Protein AF-0000000073279299 (afdb_homodimer)

Structure (mmCIF, N/CA/C/O backbone):
data_AF-0000000073279299-model_v1
#
loop_
_entity.id
_entity.type
_entity.pdbx_description
1 polymer 'DUF3888 domain-containing protein'
#
loop_
_atom_site.group_PDB
_atom_site.id
_atom_site.type_symbol
_atom_site.label_atom_id
_atom_site.label_alt_id
_atom_site.label_comp_id
_atom_site.label_asym_id
_atom_site.label_entity_id
_atom_site.label_seq_id
_atom_site.pdbx_PDB_ins_code
_atom_site.Cartn_x
_atom_site.Cartn_y
_atom_site.Cartn_z
_atom_site.occupancy
_atom_site.B_iso_or_equiv
_atom_site.auth_seq_id
_atom_site.auth_comp_id
_atom_site.auth_asym_id
_atom_site.auth_atom_id
_atom_site.pdbx_PDB_model_num
ATOM 1 N N . MET A 1 1 ? -64.438 -2.797 10.406 1 44.03 1 MET A N 1
ATOM 2 C CA . MET A 1 1 ? -63.281 -3.549 9.992 1 44.03 1 MET A CA 1
ATOM 3 C C . MET A 1 1 ? -62.469 -2.762 8.969 1 44.03 1 MET A C 1
ATOM 5 O O . MET A 1 1 ? -61.281 -3.031 8.773 1 44.03 1 MET A O 1
ATOM 9 N N . LYS A 1 2 ? -63.25 -1.799 8.273 1 54.69 2 LYS A N 1
ATOM 10 C CA . LYS A 1 2 ? -62.594 -1.052 7.207 1 54.69 2 LYS A CA 1
ATOM 11 C C . LYS A 1 2 ? -61.688 0.021 7.777 1 54.69 2 LYS A C 1
ATOM 13 O O . LYS A 1 2 ? -60.625 0.301 7.211 1 54.69 2 LYS A O 1
ATOM 18 N N . LYS A 1 3 ? -62 0.641 8.867 1 59.31 3 LYS A N 1
ATOM 19 C CA . LYS A 1 3 ? -61.219 1.732 9.414 1 59.31 3 LYS A CA 1
ATOM 20 C C . LYS A 1 3 ? -59.906 1.212 10.016 1 59.31 3 LYS A C 1
ATOM 22 O O . LYS A 1 3 ? -58.875 1.871 9.93 1 59.31 3 LYS A O 1
ATOM 27 N N . ILE A 1 4 ? -60 0.025 10.523 1 57.28 4 ILE A N 1
ATOM 28 C CA . ILE A 1 4 ? -58.812 -0.553 11.141 1 57.28 4 ILE A CA 1
ATOM 29 C C . ILE A 1 4 ? -57.844 -1.03 10.062 1 57.28 4 ILE A C 1
ATOM 31 O O . ILE A 1 4 ? -56.625 -0.935 10.219 1 57.28 4 ILE A O 1
ATOM 35 N N . ILE A 1 5 ? -58.406 -1.313 8.93 1 58.47 5 ILE A N 1
ATOM 36 C CA . ILE A 1 5 ? -57.594 -1.776 7.82 1 58.47 5 ILE A CA 1
ATOM 37 C C . ILE A 1 5 ? -56.812 -0.603 7.23 1 58.47 5 ILE A C 1
ATOM 39 O O . ILE A 1 5 ? -55.625 -0.731 6.91 1 58.47 5 ILE A O 1
ATOM 43 N N . VAL A 1 6 ? -57.406 0.593 7.285 1 61.09 6 VAL A N 1
ATOM 44 C CA . VAL A 1 6 ? -56.781 1.765 6.707 1 61.09 6 VAL A CA 1
ATOM 45 C C . VAL A 1 6 ? -55.625 2.23 7.617 1 61.09 6 VAL A C 1
ATOM 47 O O . VAL A 1 6 ? -54.562 2.6 7.141 1 61.09 6 VAL A O 1
ATOM 50 N N . GLU A 1 7 ? -55.812 2.137 8.844 1 62.34 7 GLU A N 1
ATOM 51 C CA . GLU A 1 7 ? -54.781 2.52 9.797 1 62.34 7 GLU A CA 1
ATOM 52 C C . GLU A 1 7 ? -53.594 1.538 9.766 1 62.34 7 GLU A C 1
ATOM 54 O O . GLU A 1 7 ? -52.438 1.942 9.859 1 62.34 7 GLU A O 1
ATOM 59 N N . PHE A 1 8 ? -53.969 0.287 9.562 1 57.97 8 PHE A N 1
ATOM 60 C CA . PHE A 1 8 ? -52.938 -0.725 9.469 1 57.97 8 PHE A CA 1
ATOM 61 C C . PHE A 1 8 ? -52.125 -0.557 8.18 1 57.97 8 PHE A C 1
ATOM 63 O O . PHE A 1 8 ? -50.906 -0.678 8.18 1 57.97 8 PHE A O 1
ATOM 70 N N . MET A 1 9 ? -52.812 -0.148 7.117 1 57.09 9 MET A N 1
ATOM 71 C CA . MET A 1 9 ? -52.125 0.07 5.855 1 57.09 9 MET A CA 1
ATOM 72 C C . MET A 1 9 ? -51.25 1.319 5.926 1 57.09 9 MET A C 1
ATOM 74 O O . MET A 1 9 ? -50.156 1.353 5.352 1 57.09 9 MET A O 1
ATOM 78 N N . SER A 1 10 ? -51.688 2.322 6.676 1 60.19 10 SER A N 1
ATOM 79 C CA . SER A 1 10 ? -50.906 3.547 6.809 1 60.19 10 SER A CA 1
ATOM 80 C C . SER A 1 10 ? -49.625 3.307 7.617 1 60.19 10 SER A C 1
ATOM 82 O O . SER A 1 10 ? -48.562 3.83 7.281 1 60.19 10 SER A O 1
ATOM 84 N N . ILE A 1 11 ? -49.719 2.523 8.625 1 57.94 11 ILE A N 1
ATOM 85 C CA . ILE A 1 11 ? -48.531 2.223 9.438 1 57.94 11 ILE A CA 1
ATOM 86 C C . ILE A 1 11 ? -47.562 1.358 8.641 1 57.94 11 ILE A C 1
ATOM 88 O O . ILE A 1 11 ? -46.344 1.546 8.719 1 57.94 11 ILE A O 1
ATOM 92 N N . LEU A 1 12 ? -48.062 0.47 7.773 1 54.47 12 LEU A N 1
ATOM 93 C CA . LEU A 1 12 ? -47.188 -0.347 6.918 1 54.47 12 LEU A CA 1
ATOM 94 C C . LEU A 1 12 ? -46.438 0.519 5.91 1 54.47 12 LEU A C 1
ATOM 96 O O . LEU A 1 12 ? -45.281 0.287 5.641 1 54.47 12 LEU A O 1
ATOM 100 N N . LEU A 1 13 ? -47 1.633 5.5 1 53.75 13 LEU A N 1
ATOM 101 C CA . LEU A 1 13 ? -46.344 2.529 4.555 1 53.75 13 LEU A CA 1
ATOM 102 C C . LEU A 1 13 ? -45.25 3.342 5.238 1 53.75 13 LEU A C 1
ATOM 104 O O . LEU A 1 13 ? -44.219 3.625 4.637 1 53.75 13 LEU A O 1
ATOM 108 N N . ILE A 1 14 ? -45.375 3.709 6.461 1 54.03 14 ILE A N 1
ATOM 109 C CA . ILE A 1 14 ? -44.406 4.543 7.156 1 54.03 14 ILE A CA 1
ATOM 110 C C . ILE A 1 14 ? -43.125 3.748 7.398 1 54.03 14 ILE A C 1
ATOM 112 O O . ILE A 1 14 ? -42.031 4.289 7.301 1 54.03 14 ILE A O 1
ATOM 116 N N . ILE A 1 15 ? -43.188 2.484 7.648 1 50.69 15 ILE A N 1
ATOM 117 C CA . ILE A 1 15 ? -42 1.71 7.922 1 50.69 15 ILE A CA 1
ATOM 118 C C . ILE A 1 15 ? -41.125 1.64 6.668 1 50.69 15 ILE A C 1
ATOM 120 O O . ILE A 1 15 ? -39.906 1.602 6.758 1 50.69 15 ILE A O 1
ATOM 124 N N . PHE A 1 16 ? -41.719 1.676 5.516 1 50.25 16 PHE A N 1
ATOM 125 C CA . PHE A 1 16 ? -40.906 1.568 4.301 1 50.25 16 PHE A CA 1
ATOM 126 C C . PHE A 1 16 ? -40.125 2.84 4.07 1 50.25 16 PHE A C 1
ATOM 128 O O . PHE A 1 16 ? -39.125 2.832 3.326 1 50.25 16 PHE A O 1
ATOM 135 N N . PHE A 1 17 ? -40.625 3.945 4.547 1 45.12 17 PHE A N 1
ATOM 136 C CA . PHE A 1 17 ? -39.938 5.176 4.215 1 45.12 17 PHE A CA 1
ATOM 137 C C . PHE A 1 17 ? -38.719 5.359 5.113 1 45.12 17 PHE A C 1
ATOM 139 O O . PHE A 1 17 ? -38.062 6.414 5.102 1 45.12 17 PHE A O 1
ATOM 146 N N . ILE A 1 18 ? -38.5 4.57 6.133 1 43.34 18 ILE A N 1
ATOM 147 C CA . ILE A 1 18 ? -37.25 4.863 6.777 1 43.34 18 ILE A CA 1
ATOM 148 C C . ILE A 1 18 ? -36.094 4.594 5.805 1 43.34 18 ILE A C 1
ATOM 150 O O . ILE A 1 18 ? -35.75 3.438 5.543 1 43.34 18 ILE A O 1
ATOM 154 N N . ASN A 1 19 ? -36.062 5.328 4.75 1 41.03 19 ASN A N 1
ATOM 155 C CA . ASN A 1 19 ? -34.906 5.297 3.879 1 41.03 19 ASN A CA 1
ATOM 156 C C . ASN A 1 19 ? -33.625 5.465 4.676 1 41.03 19 ASN A C 1
ATOM 158 O O . ASN A 1 19 ? -33.562 6.242 5.629 1 41.03 19 ASN A O 1
ATOM 162 N N . PRO A 1 20 ? -32.75 4.426 4.828 1 40.62 20 PRO A N 1
ATOM 163 C CA . PRO A 1 20 ? -31.406 4.609 5.406 1 40.62 20 PRO A CA 1
ATOM 164 C C . PRO A 1 20 ? -30.75 5.93 4.996 1 40.62 20 PRO A C 1
ATOM 166 O O . PRO A 1 20 ? -30.719 6.266 3.807 1 40.62 20 PRO A O 1
ATOM 169 N N . ILE A 1 21 ? -30.938 7.07 5.684 1 37.94 21 ILE A N 1
ATOM 170 C CA . ILE A 1 21 ? -30.297 8.375 5.551 1 37.94 21 ILE A CA 1
ATOM 171 C C . ILE A 1 21 ? -28.891 8.195 5 1 37.94 21 ILE A C 1
ATOM 173 O O . ILE A 1 21 ? -28.328 7.098 5.059 1 37.94 21 ILE A O 1
ATOM 177 N N . ALA A 1 22 ? -27.906 9.438 5.09 1 34.09 22 ALA A N 1
ATOM 178 C CA . ALA A 1 22 ? -26.766 10.07 4.453 1 34.09 22 ALA A CA 1
ATOM 179 C C . ALA A 1 22 ? -25.469 9.375 4.852 1 34.09 22 ALA A C 1
ATOM 181 O O . ALA A 1 22 ? -24.984 9.547 5.977 1 34.09 22 ALA A O 1
ATOM 182 N N . PHE A 1 23 ? -25.328 8.086 4.867 1 34.91 23 PHE A N 1
ATOM 183 C CA . PHE A 1 23 ? -23.922 7.727 5.016 1 34.91 23 PHE A CA 1
ATOM 184 C C . PHE A 1 23 ? -23.031 8.664 4.211 1 34.91 23 PHE A C 1
ATOM 186 O O . PHE A 1 23 ? -23.297 8.938 3.039 1 34.91 23 PHE A O 1
ATOM 193 N N . ALA A 1 24 ? -22.5 9.664 4.688 1 36.16 24 ALA A N 1
ATOM 194 C CA . ALA A 1 24 ? -21.391 10.383 4.066 1 36.16 24 ALA A CA 1
ATOM 195 C C . ALA A 1 24 ? -20.703 9.523 3.012 1 36.16 24 ALA A C 1
ATOM 197 O O . ALA A 1 24 ? -20.375 8.367 3.262 1 36.16 24 ALA A O 1
ATOM 198 N N . LEU A 1 25 ? -20.906 9.734 1.744 1 38.47 25 LEU A N 1
ATOM 199 C CA . LEU A 1 25 ? -20.344 9.195 0.517 1 38.47 25 LEU A CA 1
ATOM 200 C C . LEU A 1 25 ? -18.844 8.953 0.678 1 38.47 25 LEU A C 1
ATOM 202 O O . LEU A 1 25 ? -18.031 9.875 0.505 1 38.47 25 LEU A O 1
ATOM 206 N N . GLU A 1 26 ? -18.328 8.789 1.86 1 43.16 26 GLU A N 1
ATOM 207 C CA . GLU A 1 26 ? -16.984 8.281 1.581 1 43.16 26 GLU A CA 1
ATOM 208 C C . GLU A 1 26 ? -16.922 7.594 0.219 1 43.16 26 GLU A C 1
ATOM 210 O O . GLU A 1 26 ? -17.766 6.738 -0.087 1 43.16 26 GLU A O 1
ATOM 215 N N . LYS A 1 27 ? -16.672 8.359 -0.769 1 51.56 27 LYS A N 1
ATOM 216 C CA . LYS A 1 27 ? -16.516 7.672 -2.047 1 51.56 27 LYS A CA 1
ATOM 217 C C . LYS A 1 27 ? -16.188 6.195 -1.839 1 51.56 27 LYS A C 1
ATOM 219 O O . LYS A 1 27 ? -15.359 5.848 -0.999 1 51.56 27 LYS A O 1
ATOM 224 N N . ASP A 1 28 ? -17.109 5.359 -2.029 1 60.53 28 ASP A N 1
ATOM 225 C CA . ASP A 1 28 ? -16.906 3.914 -2.002 1 60.53 28 ASP A CA 1
ATOM 226 C C . ASP A 1 28 ? -15.477 3.555 -2.404 1 60.53 28 ASP A C 1
ATOM 228 O O . ASP A 1 28 ? -14.953 4.082 -3.387 1 60.53 28 ASP A O 1
ATOM 232 N N . MET A 1 29 ? -14.703 3.307 -1.4 1 67.69 29 MET A N 1
ATOM 233 C CA . MET A 1 29 ? -13.352 2.818 -1.659 1 67.69 29 MET A CA 1
ATOM 234 C C . MET A 1 29 ? -13.312 1.958 -2.918 1 67.69 29 MET A C 1
ATOM 236 O O . MET A 1 29 ? -14.117 1.037 -3.068 1 67.69 29 MET A O 1
ATOM 240 N N . ASP A 1 30 ? -12.68 2.543 -4.031 1 83.62 30 ASP A N 1
ATOM 241 C CA . ASP A 1 30 ? -12.398 1.7 -5.188 1 83.62 30 ASP A CA 1
ATOM 242 C C . ASP A 1 30 ? -11.5 0.528 -4.805 1 83.62 30 ASP A C 1
ATOM 244 O O . ASP A 1 30 ? -10.266 0.639 -4.852 1 83.62 30 ASP A O 1
ATOM 248 N N . LYS A 1 31 ? -12.07 -0.494 -4.441 1 85.81 31 LYS A N 1
ATOM 249 C CA . LYS A 1 31 ? -11.352 -1.656 -3.936 1 85.81 31 LYS A CA 1
ATOM 250 C C . LYS A 1 31 ? -10.289 -2.121 -4.93 1 85.81 31 LYS A C 1
ATOM 252 O O . LYS A 1 31 ? -9.203 -2.549 -4.535 1 85.81 31 LYS A O 1
ATOM 257 N N . ASP A 1 32 ? -10.633 -1.981 -6.219 1 90 32 ASP A N 1
ATOM 258 C CA . ASP A 1 32 ? -9.695 -2.422 -7.246 1 90 32 ASP A CA 1
ATOM 259 C C . ASP A 1 32 ? -8.461 -1.52 -7.289 1 90 32 ASP A C 1
ATOM 261 O O . ASP A 1 32 ? -7.336 -2.004 -7.422 1 90 32 ASP A O 1
ATOM 265 N N . ALA A 1 33 ? -8.711 -0.277 -7.168 1 91.25 33 ALA A N 1
ATOM 266 C CA . ALA A 1 33 ? -7.578 0.649 -7.176 1 91.25 33 ALA A CA 1
ATOM 267 C C . ALA A 1 33 ? -6.684 0.432 -5.957 1 91.25 33 ALA A C 1
ATOM 269 O O . ALA A 1 33 ? -5.457 0.462 -6.066 1 91.25 33 ALA A O 1
ATOM 270 N N . TYR A 1 34 ? -7.305 0.215 -4.812 1 92.56 34 TYR A N 1
ATOM 271 C CA . TYR A 1 34 ? -6.551 -0.049 -3.592 1 92.56 34 TYR A CA 1
ATOM 272 C C . TYR A 1 34 ? -5.73 -1.325 -3.725 1 92.56 34 TYR A C 1
ATOM 274 O O . TYR A 1 34 ? -4.535 -1.338 -3.408 1 92.56 34 TYR A O 1
ATOM 282 N N . ASN A 1 35 ? -6.414 -2.332 -4.172 1 94.12 35 ASN A N 1
ATOM 283 C CA . ASN A 1 35 ? -5.715 -3.592 -4.398 1 94.12 35 ASN A CA 1
ATOM 284 C C . ASN A 1 35 ? -4.535 -3.412 -5.352 1 94.12 35 ASN A C 1
ATOM 286 O O . ASN A 1 35 ? -3.408 -3.793 -5.031 1 94.12 35 ASN A O 1
ATOM 290 N N . ASP A 1 36 ? -4.785 -2.824 -6.52 1 96 36 ASP A N 1
ATOM 291 C CA . ASP A 1 36 ? -3.758 -2.674 -7.543 1 96 36 ASP A CA 1
ATOM 292 C C . ASP A 1 36 ? -2.584 -1.846 -7.027 1 96 36 ASP A C 1
ATOM 294 O O . ASP A 1 36 ? -1.425 -2.166 -7.301 1 96 36 ASP A O 1
ATOM 298 N N . PHE A 1 37 ? -2.852 -0.795 -6.273 1 97.25 37 PHE A N 1
ATOM 299 C CA . PHE A 1 37 ? -1.785 0.057 -5.762 1 97.25 37 PHE A CA 1
ATOM 300 C C . PHE A 1 37 ? -0.955 -0.682 -4.719 1 97.25 37 PHE A C 1
ATOM 302 O O . PHE A 1 37 ? 0.276 -0.627 -4.746 1 97.25 37 PHE A O 1
ATOM 309 N N . LEU A 1 38 ? -1.622 -1.382 -3.816 1 97.44 38 LEU A N 1
ATOM 310 C CA . LEU A 1 38 ? -0.903 -2.164 -2.816 1 97.44 38 LEU A CA 1
ATOM 311 C C . LEU A 1 38 ? -0.018 -3.213 -3.48 1 97.44 38 LEU A C 1
ATOM 313 O O . LEU A 1 38 ? 1.146 -3.377 -3.107 1 97.44 38 LEU A O 1
ATOM 317 N N . ILE A 1 39 ? -0.533 -3.91 -4.492 1 97.56 39 ILE A N 1
ATOM 318 C CA . ILE A 1 39 ? 0.232 -4.914 -5.223 1 97.56 39 ILE A CA 1
ATOM 319 C C . ILE A 1 39 ? 1.436 -4.262 -5.898 1 97.56 39 ILE A C 1
ATOM 321 O O . ILE A 1 39 ? 2.527 -4.836 -5.926 1 97.56 39 ILE A O 1
ATOM 325 N N . THR A 1 40 ? 1.194 -3.086 -6.457 1 97.31 40 THR A N 1
ATOM 326 C CA . THR A 1 40 ? 2.283 -2.357 -7.098 1 97.31 40 THR A CA 1
ATOM 327 C C . THR A 1 40 ? 3.381 -2.027 -6.09 1 97.31 40 THR A C 1
ATOM 329 O O . THR A 1 40 ? 4.566 -2.217 -6.371 1 97.31 40 THR A O 1
ATOM 332 N N . LEU A 1 41 ? 3.025 -1.551 -4.91 1 97.56 41 LEU A N 1
ATOM 333 C CA . LEU A 1 41 ? 3.998 -1.19 -3.885 1 97.56 41 LEU A CA 1
ATOM 334 C C . LEU A 1 41 ? 4.746 -2.422 -3.389 1 97.56 41 LEU A C 1
ATOM 336 O O . LEU A 1 41 ? 5.93 -2.34 -3.045 1 97.56 41 LEU A O 1
ATOM 340 N N . LEU A 1 42 ? 4.09 -3.586 -3.367 1 98.06 42 LEU A N 1
ATOM 341 C CA . LEU A 1 42 ? 4.688 -4.828 -2.885 1 98.06 42 LEU A CA 1
ATOM 342 C C . LEU A 1 42 ? 5.355 -5.59 -4.027 1 98.06 42 LEU A C 1
ATOM 344 O O . LEU A 1 42 ? 5.887 -6.68 -3.82 1 98.06 42 LEU A O 1
ATOM 348 N N . GLY A 1 43 ? 5.336 -5.078 -5.203 1 97.38 43 GLY A N 1
ATOM 349 C CA . GLY A 1 43 ? 5.699 -5.766 -6.43 1 97.38 43 GLY A CA 1
ATOM 350 C C . GLY A 1 43 ? 7.066 -6.418 -6.367 1 97.38 43 GLY A C 1
ATOM 351 O O . GLY A 1 43 ? 7.223 -7.586 -6.723 1 97.38 43 GLY A O 1
ATOM 352 N N . SER A 1 44 ? 8.07 -5.699 -5.891 1 97.06 44 SER A N 1
ATOM 353 C CA . SER A 1 44 ? 9.43 -6.23 -5.828 1 97.06 44 SER A CA 1
ATOM 354 C C . SER A 1 44 ? 9.523 -7.383 -4.832 1 97.06 44 SER A C 1
ATOM 356 O O . SER A 1 44 ? 10.219 -8.367 -5.082 1 97.06 44 SER A O 1
ATOM 358 N N . ASN A 1 45 ? 8.867 -7.234 -3.719 1 98.38 45 ASN A N 1
ATOM 359 C CA . ASN A 1 45 ? 8.852 -8.305 -2.729 1 98.38 45 ASN A CA 1
ATOM 360 C C . ASN A 1 45 ? 8.164 -9.555 -3.271 1 98.38 45 ASN A C 1
ATOM 362 O O . ASN A 1 45 ? 8.617 -10.672 -3.029 1 98.38 45 ASN A O 1
ATOM 366 N N . ILE A 1 46 ? 7.113 -9.398 -4 1 98.56 46 ILE A N 1
ATOM 367 C CA . ILE A 1 46 ? 6.367 -10.5 -4.594 1 98.56 46 ILE A CA 1
ATOM 368 C C . ILE A 1 46 ? 7.254 -11.25 -5.59 1 98.56 46 ILE A C 1
ATOM 370 O O . ILE A 1 46 ? 7.406 -12.469 -5.508 1 98.56 46 ILE A O 1
ATOM 374 N N . VAL A 1 47 ? 7.859 -10.484 -6.477 1 98.12 47 VAL A N 1
ATOM 375 C CA . VAL A 1 47 ? 8.695 -11.086 -7.512 1 98.12 47 VAL A CA 1
ATOM 376 C C . VAL A 1 47 ? 9.867 -11.82 -6.875 1 98.12 47 VAL A C 1
ATOM 378 O O . VAL A 1 47 ? 10.195 -12.945 -7.266 1 98.12 47 VAL A O 1
ATOM 381 N N . SER A 1 48 ? 10.516 -11.172 -5.902 1 98.19 48 SER A N 1
ATOM 382 C CA . SER A 1 48 ? 11.633 -11.812 -5.219 1 98.19 48 SER A CA 1
ATOM 383 C C . SER A 1 48 ? 11.203 -13.109 -4.547 1 98.19 48 SER A C 1
ATOM 385 O O . SER A 1 48 ? 11.922 -14.109 -4.59 1 98.19 48 SER A O 1
ATOM 387 N N . THR A 1 49 ? 10.078 -13.125 -3.932 1 98.19 49 THR A N 1
ATOM 388 C CA . THR A 1 49 ? 9.547 -14.312 -3.266 1 98.19 49 THR A CA 1
ATOM 389 C C . THR A 1 49 ? 9.305 -15.43 -4.27 1 98.19 49 THR A C 1
ATOM 391 O O . THR A 1 49 ? 9.68 -16.578 -4.031 1 98.19 49 THR A O 1
ATOM 394 N N . LEU A 1 50 ? 8.617 -15.078 -5.402 1 98.12 50 LEU A N 1
ATOM 395 C CA . LEU A 1 50 ? 8.375 -16.047 -6.457 1 98.12 50 LEU A CA 1
ATOM 396 C C . LEU A 1 50 ? 9.688 -16.625 -6.984 1 98.12 50 LEU A C 1
ATOM 398 O O . LEU A 1 50 ? 9.836 -17.844 -7.09 1 98.12 50 LEU A O 1
ATOM 402 N N . ASN A 1 51 ? 10.641 -15.695 -7.344 1 97.88 51 ASN A N 1
ATOM 403 C CA . ASN A 1 51 ? 11.914 -16.125 -7.898 1 97.88 51 ASN A CA 1
ATOM 404 C C . ASN A 1 51 ? 12.648 -17.078 -6.953 1 97.88 51 ASN A C 1
ATOM 406 O O . ASN A 1 51 ? 13.25 -18.062 -7.391 1 97.88 51 ASN A O 1
ATOM 410 N N . GLU A 1 52 ? 12.648 -16.75 -5.723 1 97.12 52 GLU A N 1
ATOM 411 C CA . GLU A 1 52 ? 13.305 -17.578 -4.727 1 97.12 52 GLU A CA 1
ATOM 412 C C . GLU A 1 52 ? 12.672 -18.969 -4.656 1 97.12 52 GLU A C 1
ATOM 414 O O . GLU A 1 52 ? 13.375 -19.984 -4.617 1 97.12 52 GLU A O 1
ATOM 419 N N . TYR A 1 53 ? 11.383 -19.062 -4.609 1 96.38 53 TYR A N 1
ATOM 420 C CA . TYR A 1 53 ? 10.672 -20.328 -4.5 1 96.38 53 TYR A CA 1
ATOM 421 C C . TYR A 1 53 ? 10.93 -21.219 -5.719 1 96.38 53 TYR A C 1
ATOM 423 O O . TYR A 1 53 ? 11.242 -22.406 -5.586 1 96.38 53 TYR A O 1
ATOM 431 N N . TYR A 1 54 ? 10.836 -20.609 -6.91 1 95.31 54 TYR A N 1
ATOM 432 C CA . TYR A 1 54 ? 10.883 -21.391 -8.148 1 95.31 54 TYR A CA 1
ATOM 433 C C . TYR A 1 54 ? 12.32 -21.531 -8.633 1 95.31 54 TYR A C 1
ATOM 435 O O . TYR A 1 54 ? 12.602 -22.375 -9.492 1 95.31 54 TYR A O 1
ATOM 443 N N . GLY A 1 55 ? 13.25 -20.719 -8.148 1 96.19 55 GLY A N 1
ATOM 444 C CA . GLY A 1 55 ? 14.633 -20.781 -8.602 1 96.19 55 GLY A CA 1
ATOM 445 C C . GLY A 1 55 ? 14.828 -20.234 -10 1 96.19 55 GLY A C 1
ATOM 446 O O . GLY A 1 55 ? 15.844 -20.516 -10.641 1 96.19 55 GLY A O 1
ATOM 447 N N . GLU A 1 56 ? 13.844 -19.594 -10.523 1 96.31 56 GLU A N 1
ATOM 448 C CA . GLU A 1 56 ? 13.852 -18.938 -11.836 1 96.31 56 GLU A CA 1
ATOM 449 C C . GLU A 1 56 ? 12.992 -17.672 -11.828 1 96.31 56 GLU A C 1
ATOM 451 O O . GLU A 1 56 ? 12.07 -17.547 -11.023 1 96.31 56 GLU A O 1
ATOM 456 N N . PRO A 1 57 ? 13.266 -16.734 -12.82 1 97.88 57 PRO A N 1
ATOM 457 C CA . PRO A 1 57 ? 12.492 -15.492 -12.836 1 97.88 57 PRO A CA 1
ATOM 458 C C . PRO A 1 57 ? 11.023 -15.719 -13.164 1 97.88 57 PRO A C 1
ATOM 460 O O . PRO A 1 57 ? 10.695 -16.422 -14.125 1 97.88 57 PRO A O 1
ATOM 463 N N . ARG A 1 58 ? 10.18 -15.18 -12.359 1 97.75 58 ARG A N 1
ATOM 464 C CA . ARG A 1 58 ? 8.734 -15.25 -12.57 1 97.75 58 ARG A CA 1
ATOM 465 C C . ARG A 1 58 ? 8.164 -13.867 -12.891 1 97.75 58 ARG A C 1
ATOM 467 O O . ARG A 1 58 ? 8.789 -12.852 -12.617 1 97.75 58 ARG A O 1
ATOM 474 N N . VAL A 1 59 ? 7 -13.898 -13.531 1 97.25 59 VAL A N 1
ATOM 475 C CA . VAL A 1 59 ? 6.309 -12.656 -13.867 1 97.25 59 VAL A CA 1
ATOM 476 C C . VAL A 1 59 ? 4.824 -12.781 -13.531 1 97.25 59 VAL A C 1
ATOM 478 O O . VAL A 1 59 ? 4.273 -13.883 -13.523 1 97.25 59 VAL A O 1
ATOM 481 N N . PHE A 1 60 ? 4.273 -11.719 -13.133 1 96.62 60 PHE A N 1
ATOM 482 C CA . PHE A 1 60 ? 2.834 -11.641 -12.906 1 96.62 60 PHE A CA 1
ATOM 483 C C . PHE A 1 60 ? 2.295 -10.273 -13.312 1 96.62 60 PHE A C 1
ATOM 485 O O . PHE A 1 60 ? 3.066 -9.352 -13.586 1 96.62 60 PHE A O 1
ATOM 492 N N . ASN A 1 61 ? 0.973 -10.109 -13.445 1 94.31 61 ASN A N 1
ATOM 493 C CA . ASN A 1 61 ? 0.335 -8.812 -13.68 1 94.31 61 ASN A CA 1
ATOM 494 C C . ASN A 1 61 ? -0.667 -8.477 -12.578 1 94.31 61 ASN A C 1
ATOM 496 O O . ASN A 1 61 ? -0.99 -9.32 -11.75 1 94.31 61 ASN A O 1
ATOM 500 N N . LEU A 1 62 ? -1.16 -7.285 -12.602 1 94.94 62 LEU A N 1
ATOM 501 C CA . LEU A 1 62 ? -2.012 -6.781 -11.531 1 94.94 62 LEU A CA 1
ATOM 502 C C . LEU A 1 62 ? -3.328 -7.547 -11.477 1 94.94 62 LEU A C 1
ATOM 504 O O . LEU A 1 62 ? -3.854 -7.809 -10.391 1 94.94 62 LEU A O 1
ATOM 508 N N . LYS A 1 63 ? -3.879 -7.918 -12.594 1 93 63 LYS A N 1
ATOM 509 C CA . LYS A 1 63 ? -5.16 -8.617 -12.648 1 93 63 LYS A CA 1
ATOM 510 C C . LYS A 1 63 ? -5.07 -9.984 -11.984 1 93 63 LYS A C 1
ATOM 512 O O . LYS A 1 63 ? -6.078 -10.523 -11.516 1 93 63 LYS A O 1
ATOM 517 N N . GLY A 1 64 ? -3.85 -10.469 -11.914 1 94.75 64 GLY A N 1
ATOM 518 C CA . GLY A 1 64 ? -3.635 -11.805 -11.367 1 94.75 64 GLY A CA 1
ATOM 519 C C . GLY A 1 64 ? -3.211 -11.781 -9.906 1 94.75 64 GLY A C 1
ATOM 520 O O . GLY A 1 64 ? -2.842 -12.82 -9.352 1 94.75 64 GLY A O 1
ATOM 521 N N . ALA A 1 65 ? -3.16 -10.711 -9.32 1 97 65 ALA A N 1
ATOM 522 C CA . ALA A 1 65 ? -2.754 -10.594 -7.926 1 97 65 ALA A CA 1
ATOM 523 C C . ALA A 1 65 ? -3.869 -9.984 -7.078 1 97 65 ALA A C 1
ATOM 525 O O . ALA A 1 65 ? -4.523 -9.023 -7.5 1 97 65 ALA A O 1
ATOM 526 N N . LYS A 1 66 ? -4.066 -10.539 -5.883 1 96 66 LYS A N 1
ATOM 527 C CA . LYS A 1 66 ? -5.156 -10.094 -5.02 1 96 66 LYS A CA 1
ATOM 528 C C . LYS A 1 66 ? -4.742 -10.117 -3.551 1 96 66 LYS A C 1
ATOM 530 O O . LYS A 1 66 ? -4.176 -11.109 -3.078 1 96 66 LYS A O 1
ATOM 535 N N . ILE A 1 67 ? -5.086 -9.031 -2.859 1 96.81 67 ILE A N 1
ATOM 536 C CA . ILE A 1 67 ? -4.949 -9.008 -1.407 1 96.81 67 ILE A CA 1
ATOM 537 C C . ILE A 1 67 ? -6.133 -9.727 -0.762 1 96.81 67 ILE A C 1
ATOM 539 O O . ILE A 1 67 ? -7.285 -9.352 -0.984 1 96.81 67 ILE A O 1
ATOM 543 N N . LEU A 1 68 ? -5.887 -10.711 0.004 1 95.31 68 LEU A N 1
ATOM 544 C CA . LEU A 1 68 ? -6.941 -11.477 0.652 1 95.31 68 LEU A CA 1
ATOM 545 C C . LEU A 1 68 ? -7.227 -10.945 2.051 1 95.31 68 LEU A C 1
ATOM 547 O O . LEU A 1 68 ? -8.383 -10.914 2.488 1 95.31 68 LEU A O 1
ATOM 551 N N . GLU A 1 69 ? -6.148 -10.555 2.703 1 95.19 69 GLU A N 1
ATOM 552 C CA . GLU A 1 69 ? -6.285 -10.109 4.086 1 95.19 69 GLU A CA 1
ATOM 553 C C . GLU A 1 69 ? -5.113 -9.219 4.5 1 95.19 69 GLU A C 1
ATOM 555 O O . GLU A 1 69 ? -3.967 -9.492 4.137 1 95.19 69 GLU A O 1
ATOM 560 N N . ILE A 1 70 ? -5.387 -8.195 5.219 1 96.44 70 ILE A N 1
ATOM 561 C CA . ILE A 1 70 ? -4.406 -7.375 5.922 1 96.44 70 ILE A CA 1
ATOM 562 C C . ILE A 1 70 ? -4.711 -7.379 7.418 1 96.44 70 ILE A C 1
ATOM 564 O O . ILE A 1 70 ? -5.812 -7.012 7.836 1 96.44 70 ILE A O 1
ATOM 568 N N . LYS A 1 71 ? -3.775 -7.766 8.164 1 94.88 71 LYS A N 1
ATOM 569 C CA . LYS A 1 71 ? -3.922 -7.785 9.617 1 94.88 71 LYS A CA 1
ATOM 570 C C . LYS A 1 71 ? -2.898 -6.871 10.289 1 94.88 71 LYS A C 1
ATOM 572 O O . LYS A 1 71 ? -1.698 -6.977 10.016 1 94.88 71 LYS A O 1
ATOM 577 N N . LYS A 1 72 ? -3.398 -6.008 11.055 1 94.31 72 LYS A N 1
ATOM 578 C CA . LYS A 1 72 ? -2.539 -5.215 11.922 1 94.31 72 LYS A CA 1
ATOM 579 C C . LYS A 1 72 ? -2.215 -5.973 13.211 1 94.31 72 LYS A C 1
ATOM 581 O O . LYS A 1 72 ? -3.115 -6.473 13.883 1 94.31 72 LYS A O 1
ATOM 586 N N . VAL A 1 73 ? -0.988 -6.109 13.562 1 92.56 73 VAL A N 1
ATOM 587 C CA . VAL A 1 73 ? -0.563 -6.918 14.703 1 92.56 73 VAL A CA 1
ATOM 588 C C . VAL A 1 73 ? -0.953 -6.219 16 1 92.56 73 VAL A C 1
ATOM 590 O O . VAL A 1 73 ? -1.422 -6.867 16.938 1 92.56 73 VAL A O 1
ATOM 593 N N . GLU A 1 74 ? -0.719 -4.902 16.016 1 89.5 74 GLU A N 1
ATOM 594 C CA . GLU A 1 74 ? -1.113 -4.066 17.156 1 89.5 74 GLU A CA 1
ATOM 595 C C . GLU A 1 74 ? -1.878 -2.832 16.688 1 89.5 74 GLU A C 1
ATOM 597 O O . GLU A 1 74 ? -1.572 -2.268 15.633 1 89.5 74 GLU A O 1
ATOM 602 N N . GLU A 1 75 ? -2.885 -2.383 17.359 1 83.19 75 GLU A N 1
ATOM 603 C CA . GLU A 1 75 ? -3.805 -1.307 17.016 1 83.19 75 GLU A CA 1
ATOM 604 C C . GLU A 1 75 ? -3.047 -0.042 16.609 1 83.19 75 GLU A C 1
ATOM 606 O O . GLU A 1 75 ? -3.373 0.598 15.617 1 83.19 75 GLU A O 1
ATOM 611 N N . ASP A 1 76 ? -1.991 0.299 17.312 1 81.38 76 ASP A N 1
ATOM 612 C CA . ASP A 1 76 ? -1.264 1.535 17.047 1 81.38 76 ASP A CA 1
ATOM 613 C C . ASP A 1 76 ? 0.108 1.244 16.438 1 81.38 76 ASP A C 1
ATOM 615 O O . ASP A 1 76 ? 0.955 2.135 16.359 1 81.38 76 ASP A O 1
ATOM 619 N N . GLY A 1 77 ? 0.175 0.025 16.016 1 87.5 77 GLY A N 1
ATOM 620 C CA . GLY A 1 77 ? 1.491 -0.371 15.531 1 87.5 77 GLY A CA 1
ATOM 621 C C . GLY A 1 77 ? 1.647 -0.242 14.031 1 87.5 77 GLY A C 1
ATOM 622 O O . GLY A 1 77 ? 0.717 0.176 13.336 1 87.5 77 GLY A O 1
ATOM 623 N N . LEU A 1 78 ? 2.859 -0.477 13.562 1 93 78 LEU A N 1
ATOM 624 C CA . LEU A 1 78 ? 3.24 -0.361 12.156 1 93 78 LEU A CA 1
ATOM 625 C C . LEU A 1 78 ? 3.58 -1.728 11.57 1 93 78 LEU A C 1
ATOM 627 O O . LEU A 1 78 ? 4.23 -1.816 10.523 1 93 78 LEU A O 1
ATOM 631 N N . TYR A 1 79 ? 3.258 -2.723 12.352 1 95.94 79 TYR A N 1
ATOM 632 C CA . TYR A 1 79 ? 3.512 -4.082 11.891 1 95.94 79 TYR A CA 1
ATOM 633 C C . TYR A 1 79 ? 2.26 -4.695 11.273 1 95.94 79 TYR A C 1
ATOM 635 O O . TYR A 1 79 ? 1.183 -4.656 11.875 1 95.94 79 TYR A O 1
ATOM 643 N N . PHE A 1 80 ? 2.428 -5.258 10.156 1 97.75 80 PHE A N 1
ATOM 644 C CA . PHE A 1 80 ? 1.297 -5.801 9.414 1 97.75 80 PHE A CA 1
ATOM 645 C C . PHE A 1 80 ? 1.629 -7.184 8.859 1 97.75 80 PHE A C 1
ATOM 647 O O . PHE A 1 80 ? 2.789 -7.473 8.562 1 97.75 80 PHE A O 1
ATOM 654 N N . VAL A 1 81 ? 0.611 -8.016 8.75 1 97.69 81 VAL A N 1
ATOM 655 C CA . VAL A 1 81 ? 0.673 -9.289 8.031 1 97.69 81 VAL A CA 1
ATOM 656 C C . VAL A 1 81 ? -0.337 -9.281 6.887 1 97.69 81 VAL A C 1
ATOM 658 O O . VAL A 1 81 ? -1.526 -9.039 7.102 1 97.69 81 VAL A O 1
ATOM 661 N N . VAL A 1 82 ? 0.151 -9.547 5.711 1 98 82 VAL A N 1
ATOM 662 C CA . VAL A 1 82 ? -0.708 -9.492 4.535 1 98 82 VAL A CA 1
ATOM 663 C C . VAL A 1 82 ? -0.717 -10.844 3.83 1 98 82 VAL A C 1
ATOM 665 O O . VAL A 1 82 ? 0.336 -11.453 3.635 1 98 82 VAL A O 1
ATOM 668 N N . THR A 1 83 ? -1.843 -11.367 3.543 1 97.88 83 THR A N 1
ATOM 669 C CA . THR A 1 83 ? -2.033 -12.562 2.727 1 97.88 83 THR A CA 1
ATOM 670 C C . THR A 1 83 ? -2.492 -12.188 1.319 1 97.88 83 THR A C 1
ATOM 672 O O . THR A 1 83 ? -3.447 -11.43 1.154 1 97.88 83 THR A O 1
ATOM 675 N N . LEU A 1 84 ? -1.818 -12.711 0.328 1 98.12 84 LEU A N 1
ATOM 676 C CA . LEU A 1 84 ? -2.211 -12.391 -1.04 1 98.12 84 LEU A CA 1
ATOM 677 C C . LEU A 1 84 ? -2.014 -13.594 -1.958 1 98.12 84 LEU A C 1
ATOM 679 O O . LEU A 1 84 ? -1.284 -14.531 -1.618 1 98.12 84 LEU A O 1
ATOM 683 N N . THR A 1 85 ? -2.717 -13.609 -3.021 1 97.75 85 THR A N 1
ATOM 684 C CA . THR A 1 85 ? -2.564 -14.602 -4.082 1 97.75 85 THR A CA 1
ATOM 685 C C . THR A 1 85 ? -2.031 -13.953 -5.355 1 97.75 85 THR A C 1
ATOM 687 O O . THR A 1 85 ? -2.352 -12.797 -5.652 1 97.75 85 THR A O 1
ATOM 690 N N . VAL A 1 86 ? -1.24 -14.742 -6.055 1 97.94 86 VAL A N 1
ATOM 691 C CA . VAL A 1 86 ? -0.64 -14.242 -7.285 1 97.94 86 VAL A CA 1
ATOM 692 C C . VAL A 1 86 ? -0.658 -15.336 -8.352 1 97.94 86 VAL A C 1
ATOM 694 O O . VAL A 1 86 ? -0.096 -16.422 -8.148 1 97.94 86 VAL A O 1
ATOM 697 N N . ARG A 1 87 ? -1.335 -15.062 -9.391 1 97 87 ARG A N 1
ATOM 698 C CA . ARG A 1 87 ? -1.176 -15.867 -10.594 1 97 87 ARG A CA 1
ATOM 699 C C . ARG A 1 87 ? 0.072 -15.453 -11.367 1 97 87 ARG A C 1
ATOM 701 O O . ARG A 1 87 ? 0.244 -14.273 -11.695 1 97 87 ARG A O 1
ATOM 708 N N . ASN A 1 88 ? 0.987 -16.375 -11.656 1 97 88 ASN A N 1
ATOM 709 C CA . ASN A 1 88 ? 2.268 -16.031 -12.266 1 97 88 ASN A CA 1
ATOM 710 C C . ASN A 1 88 ? 2.707 -17.078 -13.273 1 97 88 ASN A C 1
ATOM 712 O O . ASN A 1 88 ? 2.078 -18.141 -13.391 1 97 88 ASN A O 1
ATOM 716 N N . SER A 1 89 ? 3.75 -16.75 -14.039 1 96.06 89 SER A N 1
ATOM 717 C CA . SER A 1 89 ? 4.324 -17.641 -15.039 1 96.06 89 SER A CA 1
ATOM 718 C C . SER A 1 89 ? 5.828 -17.438 -15.164 1 96.06 89 SER A C 1
ATOM 720 O O . SER A 1 89 ? 6.383 -16.5 -14.594 1 96.06 89 SER A O 1
ATOM 722 N N . ASP A 1 90 ? 6.418 -18.375 -15.828 1 96.81 90 ASP A N 1
ATOM 723 C CA . ASP A 1 90 ? 7.832 -18.219 -16.156 1 96.81 90 ASP A CA 1
ATOM 724 C C . ASP A 1 90 ? 8.062 -16.984 -17.016 1 96.81 90 ASP A C 1
ATOM 726 O O . ASP A 1 90 ? 7.367 -16.797 -18.016 1 96.81 90 ASP A O 1
ATOM 730 N N . ARG A 1 91 ? 9.016 -16.172 -16.562 1 96.19 91 ARG A N 1
ATOM 731 C CA . ARG A 1 91 ? 9.234 -14.914 -17.281 1 96.19 91 ARG A CA 1
ATOM 732 C C . ARG A 1 91 ? 9.789 -15.164 -18.672 1 96.19 91 ARG A C 1
ATOM 734 O O . ARG A 1 91 ? 9.484 -14.414 -19.609 1 96.19 91 ARG A O 1
ATOM 741 N N . LYS A 1 92 ? 10.633 -16.125 -18.844 1 95.62 92 LYS A N 1
ATOM 742 C CA . LYS A 1 92 ? 11.312 -16.375 -20.094 1 95.62 92 LYS A CA 1
ATOM 743 C C . LYS A 1 92 ? 10.383 -17.047 -21.109 1 95.62 92 LYS A C 1
ATOM 745 O O . LYS A 1 92 ? 10.367 -16.672 -22.281 1 95.62 92 LYS A O 1
ATOM 750 N N . THR A 1 93 ? 9.562 -17.984 -20.672 1 94.69 93 THR A N 1
ATOM 751 C CA . THR A 1 93 ? 8.812 -18.812 -21.594 1 94.69 93 THR A CA 1
ATOM 752 C C . THR A 1 93 ? 7.324 -18.5 -21.531 1 94.69 93 THR A C 1
ATOM 754 O O . THR A 1 93 ? 6.551 -18.969 -22.375 1 94.69 93 THR A O 1
ATOM 757 N N . ASN A 1 94 ? 6.984 -17.734 -20.562 1 92.5 94 ASN A N 1
ATOM 758 C CA . ASN A 1 94 ? 5.574 -17.438 -20.344 1 92.5 94 ASN A CA 1
ATOM 759 C C . ASN A 1 94 ? 4.746 -18.703 -20.188 1 92.5 94 ASN A C 1
ATOM 761 O O . ASN A 1 94 ? 3.625 -18.781 -20.703 1 92.5 94 ASN A O 1
ATOM 765 N N . SER A 1 95 ? 5.289 -19.656 -19.75 1 90.88 95 SER A N 1
ATOM 766 C CA . SER A 1 95 ? 4.664 -20.938 -19.484 1 90.88 95 SER A CA 1
ATOM 767 C C . SER A 1 95 ? 4.746 -21.312 -18.016 1 90.88 95 SER A C 1
ATOM 769 O O . SER A 1 95 ? 5.016 -20.453 -17.172 1 90.88 95 SER A O 1
ATOM 771 N N . LYS A 1 96 ? 4.25 -22.547 -17.625 1 90.62 96 LYS A N 1
ATOM 772 C CA . LYS A 1 96 ? 4.25 -23 -16.25 1 90.62 96 LYS A CA 1
ATOM 773 C C . LYS A 1 96 ? 3.408 -22.094 -15.359 1 90.62 96 LYS A C 1
ATOM 775 O O . LYS A 1 96 ? 3.889 -21.594 -14.336 1 90.62 96 LYS A O 1
ATOM 780 N N . ASN A 1 97 ? 2.287 -21.875 -15.688 1 93.56 97 ASN A N 1
ATOM 781 C CA . ASN A 1 97 ? 1.347 -21.047 -14.938 1 93.56 97 ASN A CA 1
ATOM 782 C C . ASN A 1 97 ? 1.073 -21.609 -13.555 1 93.56 97 ASN A C 1
ATOM 784 O O . ASN A 1 97 ? 0.988 -22.828 -13.383 1 93.56 97 ASN A O 1
ATOM 788 N N . ALA A 1 98 ? 0.941 -20.734 -12.609 1 94.19 98 ALA A N 1
ATOM 789 C CA . ALA A 1 98 ? 0.678 -21.156 -11.242 1 94.19 98 ALA A CA 1
ATOM 790 C C . ALA A 1 98 ? -0.084 -20.094 -10.469 1 94.19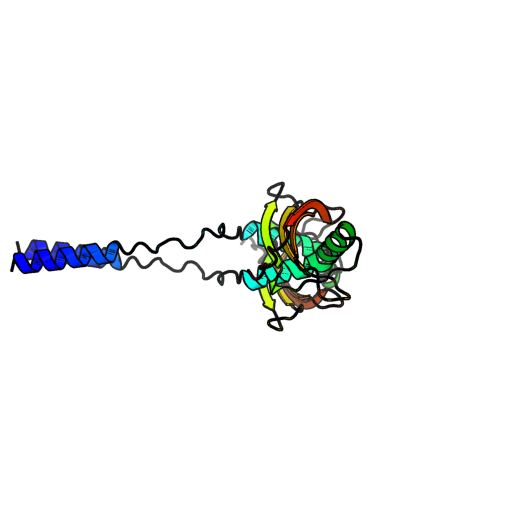 98 ALA A C 1
ATOM 792 O O . ALA A 1 98 ? -0.043 -18.906 -10.828 1 94.19 98 ALA A O 1
ATOM 793 N N . ILE A 1 99 ? -0.79 -20.531 -9.445 1 95.69 99 ILE A N 1
ATOM 794 C CA . ILE A 1 99 ? -1.401 -19.641 -8.453 1 95.69 99 ILE A CA 1
ATOM 795 C C . ILE A 1 99 ? -0.785 -19.906 -7.082 1 95.69 99 ILE A C 1
ATOM 797 O O . ILE A 1 99 ? -0.89 -21.016 -6.543 1 95.69 99 ILE A O 1
ATOM 801 N N . ASP A 1 100 ? -0.187 -18.844 -6.633 1 97.31 100 ASP A N 1
ATOM 802 C CA . ASP A 1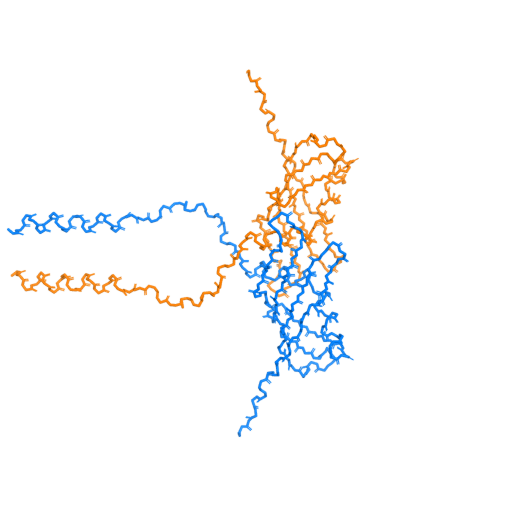 100 ? 0.509 -19 -5.359 1 97.31 100 ASP A CA 1
ATOM 803 C C . ASP A 1 100 ? -0.077 -18.062 -4.305 1 97.31 100 ASP A C 1
ATOM 805 O O . ASP A 1 100 ? -0.427 -16.922 -4.605 1 97.31 100 ASP A O 1
ATOM 809 N N . THR A 1 101 ? -0.186 -18.516 -3.092 1 97.62 101 THR A N 1
ATOM 810 C CA . THR A 1 101 ? -0.557 -17.719 -1.937 1 97.62 101 THR A CA 1
ATOM 811 C C . THR A 1 101 ? 0.665 -17.406 -1.075 1 97.62 101 THR A C 1
ATOM 813 O O . THR A 1 101 ? 1.449 -18.297 -0.76 1 97.62 101 THR A O 1
ATOM 816 N N . MET A 1 102 ? 0.846 -16.172 -0.744 1 98.06 102 MET A N 1
ATOM 817 C CA . MET A 1 102 ? 1.958 -15.773 0.113 1 98.06 102 MET A CA 1
ATOM 818 C C . MET A 1 102 ? 1.459 -14.977 1.315 1 98.06 102 MET A C 1
ATOM 820 O O . MET A 1 102 ? 0.496 -14.219 1.206 1 98.06 102 MET A O 1
ATOM 824 N N . ILE A 1 103 ? 2.068 -15.195 2.432 1 98.5 103 ILE A N 1
ATOM 825 C CA . ILE A 1 103 ? 1.878 -14.398 3.641 1 98.5 103 ILE A CA 1
ATOM 826 C C . ILE A 1 103 ? 3.135 -13.578 3.924 1 98.5 103 ILE A C 1
ATOM 828 O O . ILE A 1 103 ? 4.211 -14.141 4.145 1 98.5 103 ILE A O 1
ATOM 832 N N . LEU A 1 104 ? 3.045 -12.273 3.875 1 98.62 104 LEU A N 1
ATOM 833 C CA . LEU A 1 104 ? 4.156 -11.359 4.09 1 98.62 104 LEU A CA 1
ATOM 834 C C . LEU A 1 104 ? 3.971 -10.57 5.379 1 98.62 104 LEU A C 1
ATOM 836 O O . LEU A 1 104 ? 2.859 -10.133 5.691 1 98.62 104 LEU A O 1
ATOM 840 N N . ALA A 1 105 ? 5.012 -10.391 6.125 1 98.25 105 ALA A N 1
ATOM 841 C CA . ALA A 1 105 ? 5.027 -9.523 7.301 1 98.25 105 ALA A CA 1
ATOM 842 C C . ALA A 1 105 ? 5.777 -8.219 7.012 1 98.25 105 ALA A C 1
ATOM 844 O O . ALA A 1 105 ? 6.902 -8.242 6.512 1 98.25 105 ALA A O 1
ATOM 845 N N . SER A 1 106 ? 5.129 -7.125 7.152 1 97.75 106 SER A N 1
ATOM 846 C CA . SER A 1 106 ? 5.762 -5.812 7.086 1 97.75 106 SER A CA 1
ATOM 847 C C . SER A 1 106 ? 6.203 -5.34 8.469 1 97.75 106 SER A C 1
ATOM 849 O O . SER A 1 106 ? 5.371 -5.094 9.344 1 97.75 106 SER A O 1
ATOM 851 N N . THR A 1 107 ? 7.43 -5.117 8.68 1 96.06 107 THR A N 1
ATOM 852 C CA . THR A 1 107 ? 8.016 -4.676 9.938 1 96.06 107 THR A CA 1
ATOM 853 C C . THR A 1 107 ? 8.883 -3.436 9.727 1 96.06 107 THR A C 1
ATOM 855 O O . THR A 1 107 ? 8.953 -2.904 8.617 1 96.06 107 THR A O 1
ATOM 858 N N . SER A 1 108 ? 9.492 -2.969 10.82 1 91.88 108 SER A N 1
ATOM 859 C CA . SER A 1 108 ? 10.344 -1.786 10.742 1 91.88 108 SER A CA 1
ATOM 860 C C . SER A 1 108 ? 11.586 -2.055 9.898 1 91.88 108 SER A C 1
ATOM 862 O O . SER A 1 108 ? 12.195 -1.123 9.367 1 91.88 108 SER A O 1
ATOM 864 N N . ASP A 1 109 ? 11.953 -3.305 9.766 1 93.56 109 ASP A N 1
ATOM 865 C CA . ASP A 1 109 ? 13.164 -3.656 9.039 1 93.56 109 ASP A CA 1
ATOM 866 C C . ASP A 1 109 ? 12.844 -4.039 7.594 1 93.56 109 ASP A C 1
ATOM 868 O O . ASP A 1 109 ? 13.75 -4.293 6.801 1 93.56 109 ASP A O 1
ATOM 872 N N . GLY A 1 110 ? 11.641 -4.023 7.203 1 95.06 110 GLY A N 1
ATOM 873 C CA . GLY A 1 110 ? 11.258 -4.34 5.84 1 95.06 110 GLY A CA 1
ATOM 874 C C . GLY A 1 110 ? 10.211 -5.434 5.75 1 95.06 110 GLY A C 1
ATOM 875 O O . GLY A 1 110 ? 9.484 -5.684 6.715 1 95.06 110 GLY A O 1
ATOM 876 N N . ILE A 1 111 ? 10.016 -5.988 4.562 1 97.75 111 ILE A N 1
ATOM 877 C CA . ILE A 1 111 ? 9.008 -7.008 4.309 1 97.75 111 ILE A CA 1
ATOM 878 C C . ILE A 1 111 ? 9.648 -8.391 4.355 1 97.75 111 ILE A C 1
ATOM 880 O O . ILE A 1 111 ? 10.727 -8.602 3.793 1 97.75 111 ILE A O 1
ATOM 884 N N . HIS A 1 112 ? 9.016 -9.352 5.07 1 97.94 112 HIS A N 1
ATOM 885 C CA . HIS A 1 112 ? 9.477 -10.727 5.227 1 97.94 112 HIS A CA 1
ATOM 886 C C . HIS A 1 112 ? 8.414 -11.727 4.781 1 97.94 112 HIS A C 1
ATOM 888 O O . HIS A 1 112 ? 7.227 -11.531 5.051 1 97.94 112 HIS A O 1
ATOM 894 N N . VAL A 1 113 ? 8.875 -12.852 4.227 1 98.25 113 VAL A N 1
ATOM 895 C CA . VAL A 1 113 ? 7.961 -13.93 3.852 1 98.25 113 VAL A CA 1
ATOM 896 C C . VAL A 1 113 ? 7.719 -14.844 5.051 1 98.25 113 VAL A C 1
ATOM 898 O O . VAL A 1 113 ? 8.664 -15.383 5.629 1 98.25 113 VAL A O 1
ATOM 901 N N . ILE A 1 114 ? 6.551 -15.016 5.453 1 98 114 ILE A N 1
ATOM 902 C CA . ILE A 1 114 ? 6.176 -15.867 6.578 1 98 114 ILE A CA 1
ATOM 903 C C . ILE A 1 114 ? 5.781 -17.25 6.062 1 98 114 ILE A C 1
ATOM 905 O O . ILE A 1 114 ? 6.102 -18.266 6.688 1 98 114 ILE A O 1
ATOM 909 N N . ASP A 1 115 ? 5.012 -17.297 4.996 1 97.31 115 ASP A N 1
ATOM 910 C CA . ASP A 1 115 ? 4.531 -18.562 4.43 1 97.31 115 ASP A CA 1
ATOM 911 C C . ASP A 1 115 ? 4.305 -18.438 2.926 1 97.31 115 ASP A C 1
ATOM 913 O O . ASP A 1 115 ? 4.094 -17.328 2.412 1 97.31 115 ASP A O 1
ATOM 917 N N . PHE A 1 116 ? 4.387 -19.516 2.271 1 97.44 116 PHE A N 1
ATOM 918 C CA . PHE A 1 116 ? 4.188 -19.609 0.831 1 97.44 116 PHE A CA 1
ATOM 919 C C . PHE A 1 116 ? 3.549 -20.953 0.468 1 97.44 116 PHE A C 1
ATOM 921 O O . PHE A 1 116 ? 4.047 -22.016 0.856 1 97.44 116 PHE A O 1
ATOM 928 N N . LYS A 1 117 ? 2.445 -20.859 -0.166 1 92.62 117 LYS A N 1
ATOM 929 C CA . LYS A 1 117 ? 1.737 -22.062 -0.589 1 92.62 117 LYS A CA 1
ATOM 930 C C . LYS A 1 117 ? 1.502 -22.062 -2.096 1 92.62 117 LYS A C 1
ATOM 932 O O . LYS A 1 117 ? 0.979 -21.078 -2.648 1 92.62 117 LYS A O 1
ATOM 937 N N . HIS A 1 118 ? 1.878 -23.031 -2.701 1 88 118 HIS A N 1
ATOM 938 C CA . HIS A 1 118 ? 1.746 -23.188 -4.145 1 88 118 HIS A CA 1
ATOM 939 C C . HIS A 1 118 ? 0.582 -24.109 -4.496 1 88 118 HIS A C 1
ATOM 941 O O . HIS A 1 118 ? 0.405 -25.156 -3.873 1 88 118 HIS A O 1
ATOM 947 N N . ILE A 1 119 ? -0.333 -23.688 -5.336 1 74.19 119 ILE A N 1
ATOM 948 C CA . ILE A 1 119 ? -1.373 -24.562 -5.887 1 74.19 119 ILE A CA 1
ATOM 949 C C . ILE A 1 119 ? -1.193 -24.672 -7.398 1 74.19 119 ILE A C 1
ATOM 951 O O . ILE A 1 119 ? -1.07 -23.672 -8.102 1 74.19 119 ILE A O 1
ATOM 955 N N . ASP A 1 120 ? -0.974 -25.969 -7.855 1 66.62 120 ASP A N 1
ATOM 956 C CA . ASP A 1 120 ? -0.901 -26.188 -9.297 1 66.62 120 ASP A CA 1
ATOM 957 C C . ASP A 1 120 ? -2.256 -25.938 -9.961 1 66.62 120 ASP A C 1
ATOM 959 O O . ASP A 1 120 ? -3.299 -26.266 -9.391 1 66.62 120 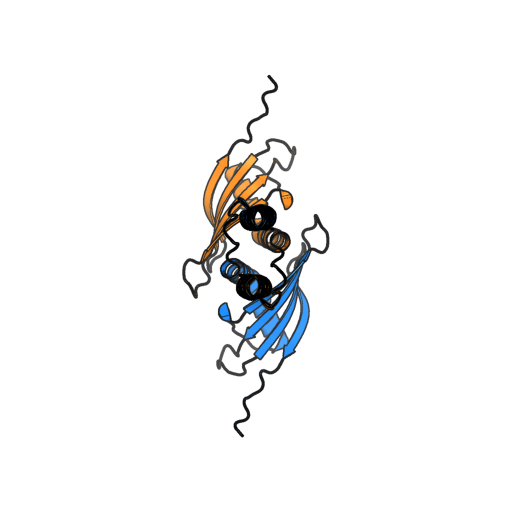ASP A O 1
ATOM 963 N N . GLU A 1 121 ? -2.268 -24.938 -10.836 1 63.25 121 GLU A N 1
ATOM 964 C CA . GLU A 1 121 ? -3.504 -24.812 -11.602 1 63.25 121 GLU A CA 1
ATOM 965 C C . GLU A 1 121 ? -3.811 -26.109 -12.359 1 63.25 121 GLU A C 1
ATOM 967 O O . GLU A 1 121 ? -2.908 -26.734 -12.914 1 63.25 121 GLU A O 1
ATOM 972 N N . PRO A 1 122 ? -4.992 -26.828 -12.078 1 53.94 122 PRO A N 1
ATOM 973 C CA . PRO A 1 122 ? -5.328 -28.078 -12.766 1 53.94 122 PRO A CA 1
ATOM 974 C C . PRO A 1 122 ? -5.133 -28 -14.273 1 53.94 122 PRO A C 1
ATOM 976 O O . PRO A 1 122 ? -5.48 -26.984 -14.891 1 53.94 122 PRO A O 1
ATOM 979 N N . THR A 1 123 ? -4.055 -28.438 -14.844 1 48.91 123 THR A N 1
ATOM 980 C CA . THR A 1 123 ? -4 -28.625 -16.297 1 48.91 123 THR A CA 1
ATOM 981 C C . THR A 1 123 ? -5.277 -29.297 -16.797 1 48.91 123 THR A C 1
ATOM 983 O O . THR A 1 123 ? -5.742 -30.281 -16.219 1 48.91 123 THR A O 1
ATOM 986 N N . CYS A 1 124 ? -6.152 -28.5 -17.359 1 40.78 124 CYS A N 1
ATOM 987 C CA . CYS A 1 124 ? -7.219 -29.188 -18.078 1 40.78 124 CYS A CA 1
ATOM 988 C C . CYS A 1 124 ? -6.668 -30.391 -18.844 1 40.78 124 CYS A C 1
ATOM 990 O O . CYS A 1 124 ? -5.91 -30.203 -19.812 1 40.78 124 CYS A O 1
ATOM 992 N N . LYS A 1 125 ? -6.266 -31.438 -18.203 1 38.62 125 LYS A N 1
ATOM 993 C CA . LYS A 1 125 ? -6.066 -32.656 -18.984 1 38.62 125 LYS A CA 1
ATOM 994 C C . LYS A 1 125 ? -7.223 -32.875 -19.953 1 38.62 125 LYS A C 1
ATOM 996 O O . LYS A 1 125 ? -8.383 -32.906 -19.547 1 38.62 125 LYS A O 1
ATOM 1001 N N . THR A 1 126 ? -7.156 -32.219 -21.156 1 36.03 126 THR A N 1
ATOM 1002 C CA . THR A 1 126 ? -8.039 -32.75 -22.203 1 36.03 126 THR A CA 1
ATOM 1003 C C . THR A 1 126 ? -8.219 -34.25 -22.047 1 36.03 126 THR A C 1
ATOM 1005 O O . THR A 1 126 ? -7.246 -35 -22.109 1 36.03 126 THR A O 1
ATOM 1008 N N . ILE A 1 127 ? -9.375 -34.562 -21.5 1 30.83 127 ILE A N 1
ATOM 1009 C CA . ILE A 1 127 ? -9.836 -35.906 -21.75 1 30.83 127 ILE A CA 1
ATOM 1010 C C . ILE A 1 127 ? -9.883 -36.188 -23.25 1 30.83 127 ILE A C 1
ATOM 1012 O O . ILE A 1 127 ? -10.414 -35.375 -24.016 1 30.83 127 ILE A O 1
ATOM 1016 N N . MET B 1 1 ? -64.812 -9.125 -0.365 1 45.09 1 MET B N 1
ATOM 1017 C CA . MET B 1 1 ? -63.75 -8.148 -0.136 1 45.09 1 MET B CA 1
ATOM 1018 C C . MET B 1 1 ? -62.656 -8.727 0.75 1 45.09 1 MET B C 1
ATOM 1020 O O . MET B 1 1 ? -61.531 -8.234 0.752 1 45.09 1 MET B O 1
ATOM 1024 N N . LYS B 1 2 ? -63.125 -9.805 1.55 1 54.81 2 LYS B N 1
ATOM 1025 C CA . LYS B 1 2 ? -62.188 -10.383 2.494 1 54.81 2 LYS B CA 1
ATOM 1026 C C . LYS B 1 2 ? -61.156 -11.273 1.776 1 54.81 2 LYS B C 1
ATOM 1028 O O . LYS B 1 2 ? -60 -11.32 2.162 1 54.81 2 LYS B O 1
ATOM 1033 N N . LYS B 1 3 ? -61.531 -11.977 0.74 1 59.66 3 LYS B N 1
ATOM 1034 C CA . LYS B 1 3 ? -60.656 -12.891 0.055 1 59.66 3 LYS B CA 1
ATOM 1035 C C . LYS B 1 3 ? -59.594 -12.133 -0.739 1 59.66 3 LYS B C 1
ATOM 1037 O O . LYS B 1 3 ? -58.438 -12.57 -0.822 1 59.66 3 LYS B O 1
AT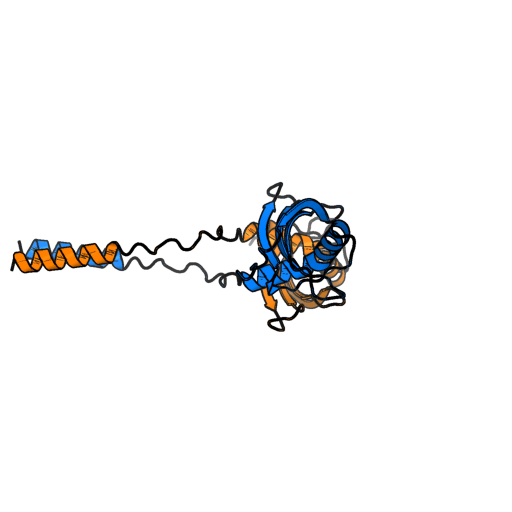OM 1042 N N . ILE B 1 4 ? -59.969 -11.008 -1.215 1 57.88 4 ILE B N 1
ATOM 1043 C CA . ILE B 1 4 ? -59.031 -10.211 -2.006 1 57.88 4 ILE B CA 1
ATOM 1044 C C . ILE B 1 4 ? -58.031 -9.523 -1.082 1 57.88 4 ILE B C 1
ATOM 1046 O O . ILE B 1 4 ? -56.875 -9.406 -1.42 1 57.88 4 ILE B O 1
ATOM 1050 N N . ILE B 1 5 ? -58.469 -9.328 0.138 1 58.59 5 ILE B N 1
ATOM 1051 C CA . ILE B 1 5 ? -57.594 -8.688 1.108 1 58.59 5 ILE B CA 1
ATOM 1052 C C . ILE B 1 5 ? -56.531 -9.68 1.562 1 58.59 5 ILE B C 1
ATOM 1054 O O . ILE B 1 5 ? -55.344 -9.312 1.696 1 58.59 5 ILE B O 1
ATOM 1058 N N . VAL B 1 6 ? -56.875 -10.969 1.59 1 61.16 6 VAL B N 1
ATOM 1059 C CA . VAL B 1 6 ? -55.906 -11.984 2.041 1 61.16 6 VAL B CA 1
ATOM 1060 C C . VAL B 1 6 ? -54.875 -12.242 0.951 1 61.16 6 VAL B C 1
ATOM 1062 O O . VAL B 1 6 ? -53.688 -12.391 1.24 1 61.16 6 VAL B O 1
ATOM 1065 N N . GLU B 1 7 ? -55.281 -12.211 -0.241 1 62.53 7 GLU B N 1
ATOM 1066 C CA . GLU B 1 7 ? -54.344 -12.398 -1.354 1 62.53 7 GLU B CA 1
ATOM 1067 C C . GLU B 1 7 ? -53.406 -11.211 -1.496 1 62.53 7 GLU B C 1
ATOM 1069 O O . GLU B 1 7 ? -52.219 -11.383 -1.784 1 62.53 7 GLU B O 1
ATOM 1074 N N . PHE B 1 8 ? -54 -10.047 -1.242 1 58.03 8 PHE B N 1
ATOM 1075 C CA . PHE B 1 8 ? -53.156 -8.852 -1.297 1 58.03 8 PHE B CA 1
ATOM 1076 C C . PHE B 1 8 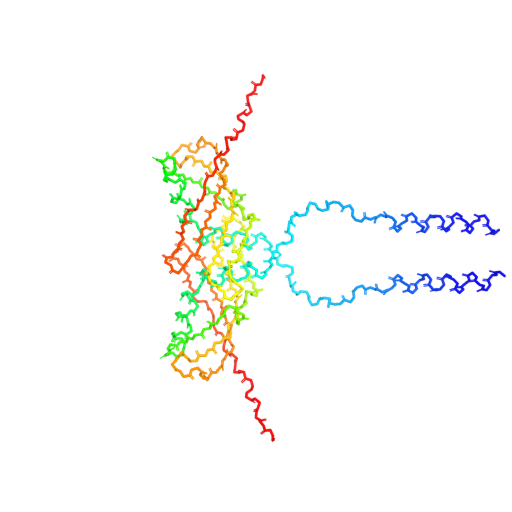? -52.156 -8.836 -0.151 1 58.03 8 PHE B C 1
ATOM 1078 O O . PHE B 1 8 ? -50.969 -8.484 -0.345 1 58.03 8 PHE B O 1
ATOM 1085 N N . MET B 1 9 ? -52.562 -9.32 1.005 1 56.88 9 MET B N 1
ATOM 1086 C CA . MET B 1 9 ? -51.656 -9.375 2.143 1 56.88 9 MET B CA 1
ATOM 1087 C C . MET B 1 9 ? -50.594 -10.438 1.93 1 56.88 9 MET B C 1
ATOM 1089 O O . MET B 1 9 ? -49.438 -10.258 2.324 1 56.88 9 MET B O 1
ATOM 1093 N N . SER B 1 10 ? -50.938 -11.531 1.247 1 60.16 10 SER B N 1
ATOM 1094 C CA . SER B 1 10 ? -49.969 -12.586 0.984 1 60.16 10 SER B CA 1
ATOM 1095 C C . SER B 1 10 ? -48.906 -12.133 -0.016 1 60.16 10 SER B C 1
ATOM 1097 O O . SER B 1 10 ? -47.719 -12.438 0.141 1 60.16 10 SER B O 1
ATOM 1099 N N . ILE B 1 11 ? -49.312 -11.391 -0.983 1 58.12 11 ILE B N 1
ATOM 1100 C CA . ILE B 1 11 ? -48.375 -10.891 -1.97 1 58.12 11 ILE B CA 1
ATOM 1101 C C . ILE B 1 11 ? -47.469 -9.844 -1.326 1 58.12 11 ILE B C 1
ATOM 1103 O O . ILE B 1 11 ? -46.25 -9.797 -1.603 1 58.12 11 ILE B O 1
ATOM 1107 N N . LEU B 1 12 ? -47.969 -9.039 -0.395 1 54.94 12 LEU B N 1
ATOM 1108 C CA . LEU B 1 12 ? -47.156 -8.062 0.324 1 54.94 12 LEU B CA 1
ATOM 1109 C C . LEU B 1 12 ? -46.094 -8.75 1.19 1 54.94 12 LEU B C 1
ATOM 1111 O O . LEU B 1 12 ? -44.969 -8.297 1.27 1 54.94 12 LEU B O 1
ATOM 1115 N N . LEU B 1 13 ? -46.375 -9.953 1.69 1 53.78 13 LEU B N 1
ATOM 1116 C CA . LEU B 1 13 ? -45.406 -10.688 2.508 1 53.78 13 LEU B CA 1
ATOM 1117 C C . LEU B 1 13 ? -44.312 -11.297 1.643 1 53.78 13 LEU B C 1
ATOM 1119 O O . LEU B 1 13 ? -43.156 -11.383 2.066 1 53.78 13 LEU B O 1
ATOM 1123 N N . ILE B 1 14 ? -44.594 -11.703 0.45 1 54.09 14 ILE B N 1
ATOM 1124 C CA . ILE B 1 14 ? -43.594 -12.344 -0.407 1 54.09 14 ILE B CA 1
ATOM 1125 C C . ILE B 1 14 ? -42.562 -11.32 -0.842 1 54.09 14 ILE B C 1
ATOM 1127 O O . ILE B 1 14 ? -41.375 -11.641 -0.928 1 54.09 14 ILE B O 1
ATOM 1131 N N . ILE B 1 15 ? -42.906 -10.109 -1.058 1 50.62 15 ILE B N 1
ATOM 1132 C CA . ILE B 1 15 ? -41.938 -9.117 -1.507 1 50.62 15 ILE B CA 1
ATOM 1133 C C . ILE B 1 15 ? -40.906 -8.859 -0.403 1 50.62 15 ILE B C 1
ATOM 1135 O O . ILE B 1 15 ? -39.75 -8.586 -0.684 1 50.62 15 ILE B O 1
ATOM 1139 N N . PHE B 1 16 ? -41.312 -8.984 0.826 1 50.38 16 PHE B N 1
ATOM 1140 C CA . PHE B 1 16 ? -40.375 -8.703 1.898 1 50.38 16 PHE B CA 1
ATOM 1141 C C . PHE B 1 16 ? -39.312 -9.797 1.984 1 50.38 16 PHE B C 1
ATOM 1143 O O . PHE B 1 16 ? -38.219 -9.594 2.551 1 50.38 16 PHE B O 1
ATOM 1150 N N . PHE B 1 17 ? -39.688 -10.992 1.574 1 45 17 PHE B N 1
ATOM 1151 C CA . PHE B 1 17 ? -38.719 -12.062 1.756 1 45 17 PHE B CA 1
ATOM 1152 C C . PHE B 1 17 ? -37.656 -12.023 0.66 1 45 17 PHE B C 1
ATOM 1154 O O . PHE B 1 17 ? -36.844 -12.945 0.539 1 45 17 PHE B O 1
ATOM 1161 N N . ILE B 1 18 ? -37.812 -11.234 -0.365 1 43.66 18 ILE B N 1
ATOM 1162 C CA . ILE B 1 18 ? -36.625 -11.273 -1.216 1 43.66 18 ILE B CA 1
ATOM 1163 C C . ILE B 1 18 ? -35.406 -10.797 -0.427 1 43.66 18 ILE B C 1
ATOM 1165 O O . ILE B 1 18 ? -35.25 -9.602 -0.186 1 43.66 18 ILE B O 1
ATOM 1169 N N . ASN B 1 19 ? -35.062 -11.508 0.586 1 41.22 19 ASN B N 1
ATOM 1170 C CA . ASN B 1 19 ? -33.812 -11.258 1.26 1 41.22 19 ASN B CA 1
ATOM 1171 C C . ASN B 1 19 ? -32.656 -11.156 0.264 1 41.22 19 ASN B C 1
ATOM 1173 O O . ASN B 1 19 ? -32.625 -11.891 -0.726 1 41.22 19 ASN B O 1
ATOM 1177 N N . PRO B 1 20 ? -32.031 -9.969 0.022 1 40.5 20 PRO B N 1
ATOM 1178 C CA . PRO B 1 20 ? -30.797 -9.891 -0.774 1 40.5 20 PRO B CA 1
ATOM 1179 C C . PRO B 1 20 ? -29.875 -11.086 -0.569 1 40.5 20 PRO B C 1
ATOM 1181 O O . PRO B 1 20 ? -29.625 -11.5 0.569 1 40.5 20 PRO B O 1
ATOM 1184 N N . ILE B 1 21 ? -29.953 -12.219 -1.316 1 38.12 21 ILE B N 1
ATOM 1185 C CA . ILE B 1 21 ? -29.047 -13.359 -1.395 1 38.12 21 ILE B CA 1
ATOM 1186 C C . ILE B 1 21 ? -27.641 -12.922 -0.985 1 38.12 21 ILE B C 1
ATOM 1188 O O . ILE B 1 21 ? -27.312 -11.734 -1.04 1 38.12 21 ILE B O 1
ATOM 1192 N N . ALA B 1 22 ? -26.578 -14.008 -0.951 1 34.12 22 ALA B N 1
ATOM 1193 C CA . ALA B 1 22 ? -25.234 -14.312 -0.45 1 34.12 22 ALA B CA 1
ATOM 1194 C C . ALA B 1 22 ? -24.172 -13.5 -1.183 1 34.12 22 ALA B C 1
ATOM 1196 O O . ALA B 1 22 ? -23.875 -13.758 -2.35 1 34.12 22 ALA B O 1
ATOM 1197 N N . PHE B 1 23 ? -24.281 -12.203 -1.372 1 34.81 23 PHE B N 1
ATOM 1198 C CA . PHE B 1 23 ? -23.016 -11.633 -1.8 1 34.81 23 PHE B CA 1
ATOM 1199 C C . PHE B 1 23 ? -21.844 -12.344 -1.118 1 34.81 23 PHE B C 1
ATOM 1201 O O . PHE B 1 23 ? -21.875 -12.578 0.093 1 34.81 23 PHE B O 1
ATOM 1208 N N . ALA B 1 24 ? -21.266 -13.281 -1.623 1 35.94 24 ALA B N 1
ATOM 1209 C CA . ALA B 1 24 ? -19.953 -13.742 -1.165 1 35.94 24 ALA B CA 1
ATOM 1210 C C . ALA B 1 24 ? -19.266 -12.695 -0.289 1 35.94 24 ALA B C 1
ATOM 1212 O O . ALA B 1 24 ? -19.156 -11.531 -0.68 1 35.94 24 ALA B O 1
ATOM 1213 N N . LEU B 1 25 ? -19.344 -12.758 0.992 1 38.47 25 LEU B N 1
ATOM 1214 C CA . LEU B 1 25 ? -18.719 -12.008 2.072 1 38.47 25 LEU B CA 1
ATOM 1215 C C . LEU B 1 25 ? -17.297 -11.594 1.694 1 38.47 25 LEU B C 1
ATOM 1217 O O . LEU B 1 25 ? -16.375 -12.391 1.802 1 38.47 25 LEU B O 1
ATOM 1221 N N . GLU B 1 26 ? -17 -11.414 0.447 1 43.5 26 GLU B N 1
ATOM 1222 C CA . GLU B 1 26 ? -15.711 -10.719 0.509 1 43.5 26 GLU B CA 1
ATOM 1223 C C . GLU B 1 26 ? -15.547 -9.984 1.84 1 43.5 26 GLU B C 1
ATOM 1225 O O . GLU B 1 26 ? -16.422 -9.234 2.258 1 43.5 26 GLU B O 1
ATOM 1230 N N . LYS B 1 27 ? -15.07 -10.68 2.785 1 51.47 27 LYS B N 1
ATOM 1231 C CA . LYS B 1 27 ? -14.82 -9.953 4.027 1 51.47 27 LYS B CA 1
ATOM 1232 C C . LYS B 1 27 ? -14.742 -8.445 3.777 1 51.47 27 LYS B C 1
ATOM 1234 O O . LYS B 1 27 ? -14.094 -8 2.83 1 51.47 27 LYS B O 1
ATOM 1239 N N . ASP B 1 28 ? -15.742 -7.742 4.074 1 60.97 28 ASP B N 1
ATOM 1240 C CA . ASP B 1 28 ? -15.734 -6.285 4.02 1 60.97 28 ASP B CA 1
ATOM 1241 C C . ASP B 1 28 ? -14.328 -5.73 4.227 1 60.97 28 ASP B C 1
ATOM 1243 O O . ASP B 1 28 ? -13.609 -6.172 5.121 1 60.97 28 ASP B O 1
ATOM 1247 N N . MET B 1 29 ? -13.758 -5.379 3.123 1 68.31 29 MET B N 1
ATOM 1248 C CA . MET B 1 29 ? -12.461 -4.707 3.203 1 68.31 29 MET B CA 1
ATOM 1249 C C . MET B 1 29 ? -12.367 -3.852 4.461 1 68.31 29 MET B C 1
ATOM 1251 O O . MET B 1 29 ? -13.266 -3.047 4.734 1 68.31 29 MET B O 1
ATOM 1255 N N . ASP B 1 30 ? -11.523 -4.332 5.461 1 83.75 30 ASP B N 1
ATOM 1256 C CA . ASP B 1 30 ? -11.195 -3.453 6.582 1 83.75 30 ASP B CA 1
ATOM 1257 C C . ASP B 1 30 ? -10.523 -2.17 6.094 1 83.75 30 ASP B C 1
ATOM 1259 O O . ASP B 1 30 ? -9.297 -2.113 5.977 1 83.75 30 ASP B O 1
ATOM 1263 N N . LYS B 1 31 ? -11.281 -1.24 5.824 1 85.81 31 LYS B N 1
ATOM 1264 C CA . LYS B 1 31 ? -10.797 0.007 5.238 1 85.81 31 LYS B CA 1
ATOM 1265 C C . LYS B 1 31 ? -9.68 0.615 6.078 1 85.81 31 LYS B C 1
ATOM 1267 O O . LYS B 1 31 ? -8.727 1.181 5.543 1 85.81 31 LYS B O 1
ATOM 1272 N N . ASP B 1 32 ? -9.82 0.447 7.406 1 89.88 32 ASP B N 1
ATOM 1273 C CA . ASP B 1 32 ? -8.812 1.016 8.305 1 89.88 32 ASP B CA 1
ATOM 1274 C C . ASP B 1 32 ? -7.48 0.285 8.164 1 89.88 32 ASP B C 1
ATOM 1276 O O . ASP B 1 32 ? -6.418 0.915 8.141 1 89.88 32 ASP B O 1
ATOM 1280 N N . ALA B 1 33 ? -7.578 -0.979 8.062 1 91.19 33 ALA B N 1
ATOM 1281 C CA . ALA B 1 33 ? -6.344 -1.746 7.906 1 91.19 33 ALA B CA 1
ATOM 1282 C C . ALA B 1 33 ? -5.668 -1.427 6.574 1 91.19 33 ALA B C 1
ATOM 1284 O O . ALA B 1 33 ? -4.445 -1.293 6.512 1 91.19 33 ALA B O 1
ATOM 1285 N N . TYR B 1 34 ? -6.465 -1.306 5.539 1 92.44 34 TYR B N 1
ATOM 1286 C CA . TYR B 1 34 ? -5.934 -0.956 4.227 1 92.44 34 TYR B CA 1
ATOM 1287 C C . TYR B 1 34 ? -5.277 0.42 4.254 1 92.44 34 TYR B C 1
ATOM 1289 O O . TYR B 1 34 ? -4.152 0.587 3.775 1 92.44 34 TYR B O 1
ATOM 1297 N N . ASN B 1 35 ? -6.02 1.337 4.797 1 93.94 35 ASN B N 1
ATOM 1298 C CA . ASN B 1 35 ? -5.469 2.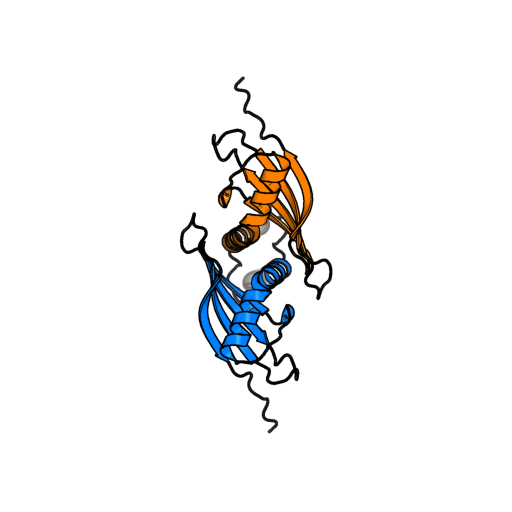682 4.934 1 93.94 35 ASN B CA 1
ATOM 1299 C C . ASN B 1 35 ? -4.156 2.672 5.715 1 93.94 35 ASN B C 1
ATOM 1301 O O . ASN B 1 35 ? -3.146 3.197 5.242 1 93.94 35 ASN B O 1
ATOM 1305 N N . ASP B 1 36 ? -4.16 2.062 6.895 1 95.94 36 ASP B N 1
ATOM 1306 C CA . ASP B 1 36 ? -2.99 2.057 7.766 1 95.94 36 ASP B CA 1
ATOM 1307 C C . ASP B 1 36 ? -1.8 1.389 7.078 1 95.94 36 ASP B C 1
ATOM 1309 O O . ASP B 1 36 ? -0.667 1.862 7.188 1 95.94 36 ASP B O 1
ATOM 1313 N N . PHE B 1 37 ? -2.027 0.309 6.375 1 97.19 37 PHE B N 1
ATOM 1314 C CA . PHE B 1 37 ? -0.942 -0.401 5.711 1 97.19 37 PHE B CA 1
ATOM 1315 C C . PHE B 1 37 ? -0.374 0.428 4.566 1 97.19 37 PHE B C 1
ATOM 1317 O O . PHE B 1 37 ? 0.845 0.531 4.41 1 97.19 37 PHE B O 1
ATOM 1324 N N . LEU B 1 38 ? -1.256 1.028 3.76 1 97.44 38 LEU B N 1
ATOM 1325 C CA . LEU B 1 38 ? -0.796 1.887 2.674 1 97.44 38 LEU B CA 1
ATOM 1326 C C . LEU B 1 38 ? 0.029 3.051 3.213 1 97.44 38 LEU B C 1
ATOM 1328 O O . LEU B 1 38 ? 1.095 3.361 2.676 1 97.44 38 LEU B O 1
ATOM 1332 N N . ILE B 1 39 ? -0.418 3.682 4.297 1 97.56 39 ILE B N 1
ATOM 1333 C CA . ILE B 1 39 ? 0.304 4.789 4.918 1 97.56 39 ILE B CA 1
ATOM 1334 C C . ILE B 1 39 ? 1.666 4.305 5.406 1 97.56 39 ILE B C 1
ATOM 1336 O O . ILE B 1 39 ? 2.666 5.016 5.289 1 97.56 39 ILE B O 1
ATOM 1340 N N . THR B 1 40 ? 1.668 3.109 5.988 1 97.25 40 THR B N 1
ATOM 1341 C CA . THR B 1 40 ? 2.922 2.537 6.461 1 97.25 40 THR B CA 1
ATOM 1342 C C . THR B 1 40 ? 3.9 2.342 5.305 1 97.25 40 THR B C 1
ATOM 1344 O O . THR B 1 40 ? 5.078 2.686 5.418 1 97.25 40 THR B O 1
ATOM 1347 N N . LEU B 1 41 ? 3.447 1.82 4.188 1 97.56 41 LEU B N 1
ATOM 1348 C CA . LEU B 1 41 ? 4.305 1.582 3.029 1 97.56 41 LEU B CA 1
ATOM 1349 C C . LEU B 1 41 ? 4.805 2.898 2.445 1 97.56 41 LEU B C 1
ATOM 1351 O O . LEU B 1 41 ? 5.926 2.971 1.938 1 97.56 41 LEU B O 1
ATOM 1355 N N . LEU B 1 42 ? 4.004 3.963 2.518 1 98.06 42 LEU B N 1
ATOM 1356 C CA . LEU B 1 42 ? 4.355 5.266 1.967 1 98.06 42 LEU B CA 1
ATOM 1357 C C . LEU B 1 42 ? 5.066 6.125 3.008 1 98.06 42 LEU B C 1
ATOM 1359 O O . LEU B 1 42 ? 5.41 7.277 2.74 1 98.06 42 LEU B O 1
ATOM 1363 N N . GLY B 1 43 ? 5.285 5.625 4.172 1 97.38 43 GLY B N 1
ATOM 1364 C CA . GLY B 1 43 ? 5.719 6.371 5.34 1 97.38 43 GLY B CA 1
ATOM 1365 C C . GLY B 1 43 ? 6.969 7.199 5.094 1 97.38 43 GLY B C 1
ATOM 1366 O O . GLY B 1 43 ? 7.016 8.383 5.438 1 97.38 43 GLY B O 1
ATOM 1367 N N . SER B 1 44 ? 7.977 6.617 4.477 1 97.06 44 SER B N 1
ATOM 1368 C CA . SER B 1 44 ? 9.227 7.324 4.227 1 97.06 44 SER B CA 1
ATOM 1369 C C . SER B 1 44 ? 9.031 8.469 3.24 1 97.06 44 SER B C 1
ATOM 1371 O O . SER B 1 44 ? 9.617 9.547 3.4 1 97.06 44 SER B O 1
ATOM 1373 N N . ASN B 1 45 ? 8.25 8.227 2.227 1 98.38 45 ASN B N 1
ATOM 1374 C CA . ASN B 1 45 ? 7.949 9.273 1.26 1 98.38 45 ASN B CA 1
ATOM 1375 C C . ASN B 1 45 ? 7.188 10.43 1.904 1 98.38 45 ASN B C 1
ATOM 1377 O O . ASN B 1 45 ? 7.453 11.594 1.607 1 98.38 45 ASN B O 1
ATOM 1381 N N . ILE B 1 46 ? 6.285 10.133 2.783 1 98.56 46 ILE B N 1
ATOM 1382 C CA . ILE B 1 46 ? 5.492 11.141 3.484 1 98.56 46 ILE B CA 1
ATOM 1383 C C . ILE B 1 46 ? 6.406 12 4.352 1 98.56 46 ILE B C 1
ATOM 1385 O O . ILE B 1 46 ? 6.379 13.234 4.258 1 98.56 46 ILE B O 1
ATOM 1389 N N . VAL B 1 47 ? 7.215 11.344 5.129 1 98.12 47 VAL B N 1
ATOM 1390 C CA . VAL B 1 47 ? 8.102 12.055 6.047 1 98.12 47 VAL B CA 1
ATOM 1391 C C . VAL B 1 47 ? 9.07 12.938 5.254 1 98.12 47 VAL B C 1
ATOM 1393 O O . VAL B 1 47 ? 9.297 14.094 5.605 1 98.12 47 VAL B O 1
ATOM 1396 N N . SER B 1 48 ? 9.641 12.367 4.195 1 98.19 48 SER B N 1
ATOM 1397 C CA . SER B 1 48 ? 10.555 13.148 3.367 1 98.19 48 SER B CA 1
ATOM 1398 C C . SER B 1 48 ? 9.867 14.367 2.775 1 98.19 48 SER B C 1
ATOM 1400 O O . SER B 1 48 ? 10.445 15.461 2.729 1 98.19 48 SER B O 1
ATOM 1402 N N . THR B 1 49 ? 8.68 14.234 2.33 1 98.19 49 THR B N 1
ATOM 1403 C CA . THR B 1 49 ? 7.906 15.328 1.758 1 98.19 49 THR B CA 1
ATOM 1404 C C . THR B 1 49 ? 7.66 16.422 2.799 1 98.19 49 THR B C 1
ATOM 1406 O O . THR B 1 49 ? 7.848 17.609 2.521 1 98.19 49 THR B O 1
ATOM 1409 N N . LEU B 1 50 ? 7.211 15.977 4.012 1 98.12 50 LEU B N 1
ATOM 1410 C CA . LEU B 1 50 ? 6.984 16.922 5.102 1 98.12 50 LEU B CA 1
ATOM 1411 C C . LEU B 1 50 ? 8.273 17.672 5.445 1 98.12 50 LEU B C 1
ATOM 1413 O O . LEU B 1 50 ? 8.273 18.906 5.535 1 98.12 50 LEU B O 1
ATOM 1417 N N . ASN B 1 51 ? 9.375 16.891 5.648 1 97.88 51 ASN B N 1
ATOM 1418 C CA . ASN B 1 51 ? 10.648 17.484 6.02 1 97.88 51 ASN B CA 1
ATOM 1419 C C . ASN B 1 51 ? 11.102 18.516 4.988 1 97.88 51 ASN B C 1
ATOM 1421 O O . ASN B 1 51 ? 11.625 19.578 5.348 1 97.88 51 ASN B O 1
ATOM 1425 N N . GLU B 1 52 ? 10.977 18.188 3.777 1 97.12 52 GLU B N 1
ATOM 1426 C CA . GLU B 1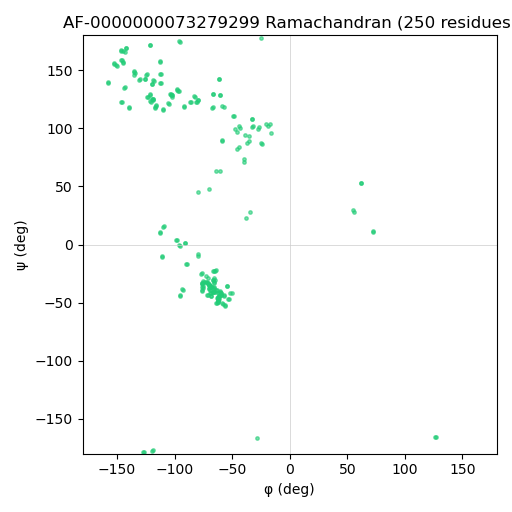 52 ? 11.375 19.094 2.705 1 97.12 52 GLU B CA 1
ATOM 1427 C C . GLU B 1 52 ? 10.555 20.391 2.736 1 97.12 52 GLU B C 1
ATOM 1429 O O . GLU B 1 52 ? 11.102 21.484 2.605 1 97.12 52 GLU B O 1
ATOM 1434 N N . TYR B 1 53 ? 9.273 20.297 2.867 1 96.31 53 TYR B N 1
ATOM 1435 C CA . TYR B 1 53 ? 8.391 21.469 2.871 1 96.31 53 TYR B CA 1
ATOM 1436 C C . TYR B 1 53 ? 8.703 22.375 4.051 1 96.31 53 TYR B C 1
ATOM 1438 O O . TYR B 1 53 ? 8.828 23.594 3.887 1 96.31 53 TYR B O 1
ATOM 1446 N N . TYR B 1 54 ? 8.852 21.797 5.238 1 95.25 54 TYR B N 1
ATOM 1447 C CA . TYR B 1 54 ? 8.977 22.578 6.465 1 95.25 54 TYR B CA 1
ATOM 1448 C C . TYR B 1 54 ? 10.438 22.922 6.746 1 95.25 54 TYR B C 1
ATOM 1450 O O . TYR B 1 54 ? 10.727 23.797 7.559 1 95.25 54 TYR B O 1
ATOM 1458 N N . GLY B 1 55 ? 11.375 22.234 6.121 1 96.19 55 GLY B N 1
ATOM 1459 C CA . GLY B 1 55 ? 12.789 22.469 6.371 1 96.19 55 GLY B CA 1
ATOM 1460 C C . GLY B 1 55 ? 13.258 21.969 7.727 1 96.19 55 GLY B C 1
ATOM 1461 O O . GLY B 1 55 ? 14.305 22.391 8.219 1 96.19 55 GLY B O 1
ATOM 1462 N N . GLU B 1 56 ? 12.453 21.203 8.383 1 96.25 56 GLU B N 1
ATOM 1463 C CA . GLU B 1 56 ? 12.734 20.578 9.672 1 96.25 56 GLU B CA 1
ATOM 1464 C C . GLU B 1 56 ? 12.062 19.203 9.773 1 96.25 56 GLU B C 1
ATOM 1466 O O . GLU B 1 56 ? 11.055 18.953 9.102 1 96.25 56 GLU B O 1
ATOM 1471 N N . PRO B 1 57 ? 12.594 18.328 10.703 1 97.81 57 PRO B N 1
ATOM 1472 C CA . PRO B 1 57 ? 12.008 17 10.82 1 97.81 57 PRO B CA 1
ATOM 1473 C C . PRO B 1 57 ? 10.578 17.016 11.352 1 97.81 57 PRO B C 1
ATOM 1475 O O . PRO B 1 57 ? 10.297 17.672 12.359 1 97.81 57 PRO B O 1
ATOM 1478 N N . ARG B 1 58 ? 9.695 16.359 10.672 1 97.81 58 ARG B N 1
ATOM 1479 C CA . ARG B 1 58 ? 8.297 16.234 11.078 1 97.81 58 ARG B CA 1
ATOM 1480 C C . ARG B 1 58 ? 7.961 14.805 11.461 1 97.81 58 ARG B C 1
ATOM 1482 O O . ARG B 1 58 ? 8.672 13.867 11.078 1 97.81 58 ARG B O 1
ATOM 1489 N N . VAL B 1 59 ? 6.918 14.672 12.273 1 97.25 59 VAL B N 1
ATOM 1490 C CA . VAL B 1 59 ? 6.449 13.352 12.68 1 97.25 59 VAL B CA 1
ATOM 1491 C C . VAL B 1 59 ? 4.93 13.281 12.562 1 97.25 59 VAL B C 1
ATOM 1493 O O . VAL B 1 59 ? 4.246 14.305 12.648 1 97.25 59 VAL B O 1
ATOM 1496 N N . PHE B 1 60 ? 4.473 12.141 12.25 1 96.62 60 PHE B N 1
ATOM 1497 C CA . PHE B 1 60 ? 3.039 11.875 12.234 1 96.62 60 PHE B CA 1
ATOM 1498 C C . PHE B 1 60 ? 2.748 10.453 12.695 1 96.62 60 PHE B C 1
ATOM 1500 O O . PHE B 1 60 ? 3.668 9.641 12.852 1 96.62 60 PHE B O 1
ATOM 1507 N N . ASN B 1 61 ? 1.49 10.117 13.008 1 94.38 61 ASN B N 1
ATOM 1508 C CA . ASN B 1 61 ? 1.066 8.75 13.312 1 94.38 61 ASN B CA 1
ATOM 1509 C C . ASN B 1 61 ? -0.029 8.273 12.367 1 94.38 61 ASN B C 1
ATOM 1511 O O . ASN B 1 61 ? -0.574 9.07 11.594 1 94.38 61 ASN B O 1
ATOM 1515 N N . LEU B 1 62 ? -0.362 7.023 12.445 1 95.12 62 LEU B N 1
ATOM 1516 C CA . LEU B 1 62 ? -1.285 6.406 11.5 1 95.12 62 LEU B CA 1
ATOM 1517 C C . LEU B 1 62 ? -2.686 6.992 11.641 1 95.12 62 LEU B C 1
ATOM 1519 O O . LEU B 1 62 ? -3.391 7.176 10.648 1 95.12 62 LEU B O 1
ATOM 1523 N N . LYS B 1 63 ? -3.111 7.312 12.828 1 93.25 63 LYS B N 1
ATOM 1524 C CA . LYS B 1 63 ? -4.449 7.84 13.078 1 93.25 63 LYS B CA 1
ATOM 1525 C C . LYS B 1 63 ? -4.637 9.203 12.414 1 93.25 63 LYS B C 1
ATOM 1527 O O . LYS B 1 63 ? -5.766 9.594 12.094 1 93.25 63 LYS B O 1
ATOM 1532 N N . GLY B 1 64 ? -3.51 9.836 12.172 1 94.88 64 GLY B N 1
ATOM 1533 C CA . GLY B 1 64 ? -3.555 11.18 11.609 1 94.88 64 GLY B CA 1
ATOM 1534 C C . GLY B 1 64 ? -3.34 11.195 10.109 1 94.88 64 GLY B C 1
ATOM 1535 O O . GLY B 1 64 ? -3.193 12.266 9.508 1 94.88 64 GLY B O 1
ATOM 1536 N N . ALA B 1 65 ? -3.227 10.133 9.508 1 97 65 ALA B N 1
ATOM 1537 C CA . ALA B 1 65 ? -3.014 10.055 8.062 1 97 65 ALA B CA 1
ATOM 1538 C C . ALA B 1 65 ? -4.148 9.297 7.383 1 97 65 ALA B C 1
ATOM 1540 O O . ALA B 1 65 ? -4.605 8.266 7.887 1 97 65 ALA B O 1
ATOM 1541 N N . LYS B 1 66 ? -4.582 9.812 6.234 1 95.94 66 LYS B N 1
ATOM 1542 C CA . LYS B 1 66 ? -5.715 9.219 5.527 1 95.94 66 LYS B CA 1
ATOM 1543 C C . LYS B 1 66 ? -5.516 9.281 4.016 1 95.94 66 LYS B C 1
ATOM 1545 O O . LYS B 1 66 ? -5.137 10.328 3.48 1 95.94 66 LYS B O 1
ATOM 1550 N N . ILE B 1 67 ? -5.824 8.156 3.361 1 96.69 67 ILE B N 1
ATOM 1551 C CA . ILE B 1 67 ? -5.883 8.141 1.903 1 96.69 67 ILE B CA 1
ATOM 1552 C C . ILE B 1 67 ? -7.23 8.68 1.435 1 96.69 67 ILE B C 1
ATOM 1554 O O . ILE B 1 67 ? -8.281 8.148 1.805 1 96.69 67 ILE B O 1
ATOM 1558 N N . LEU B 1 68 ? -7.23 9.68 0.662 1 95.19 68 LEU B N 1
ATOM 1559 C CA . LEU B 1 68 ? -8.461 10.297 0.173 1 95.19 68 LEU B CA 1
ATOM 1560 C C . LEU B 1 68 ? -8.859 9.703 -1.176 1 95.19 68 LEU B C 1
ATOM 1562 O O . LEU B 1 68 ? -10.047 9.516 -1.445 1 95.19 68 LEU B O 1
ATOM 1566 N N . GLU B 1 69 ? -7.844 9.469 -1.966 1 95.12 69 GLU B N 1
ATOM 1567 C CA . GLU B 1 69 ? -8.109 8.992 -3.318 1 95.12 69 GLU B CA 1
ATOM 1568 C C . GLU B 1 69 ? -6.902 8.266 -3.898 1 95.12 69 GLU B C 1
ATOM 1570 O O . GLU B 1 69 ? -5.762 8.688 -3.701 1 95.12 69 GLU B O 1
ATOM 1575 N N . ILE B 1 70 ? -7.125 7.195 -4.582 1 96.38 70 ILE B N 1
ATOM 1576 C CA . ILE B 1 70 ? -6.152 6.504 -5.418 1 96.38 70 ILE B CA 1
ATOM 1577 C C . ILE B 1 70 ? -6.66 6.449 -6.859 1 96.38 70 ILE B C 1
ATOM 1579 O O . ILE B 1 70 ? -7.75 5.93 -7.117 1 96.38 70 ILE B O 1
ATOM 1583 N N . LYS B 1 71 ? -5.902 6.957 -7.727 1 94.88 71 LYS B N 1
ATOM 1584 C CA . LYS B 1 71 ? -6.258 6.938 -9.141 1 94.88 71 LYS B CA 1
ATOM 1585 C C . LYS B 1 71 ? -5.223 6.164 -9.961 1 94.88 71 LYS B C 1
ATOM 1587 O O . LYS B 1 71 ? -4.023 6.438 -9.867 1 94.88 71 LYS B O 1
ATOM 1592 N N . LYS B 1 72 ? -5.703 5.219 -10.648 1 94.44 72 LYS B N 1
ATOM 1593 C CA . LYS B 1 72 ? -4.875 4.543 -11.641 1 94.44 72 LYS B CA 1
ATOM 1594 C C . LYS B 1 72 ? -4.84 5.324 -12.953 1 94.44 72 LYS B C 1
ATOM 1596 O O . LYS B 1 72 ? -5.887 5.695 -13.484 1 94.44 72 LYS B O 1
ATOM 1601 N N . VAL B 1 73 ? -3.707 5.621 -13.469 1 92.88 73 VAL B N 1
ATOM 1602 C CA . VAL B 1 73 ? -3.561 6.469 -14.641 1 92.88 73 VAL B CA 1
ATOM 1603 C C . VAL B 1 73 ? -4.043 5.723 -15.883 1 92.88 73 VAL B C 1
ATOM 1605 O O . VAL B 1 73 ? -4.727 6.293 -16.734 1 92.88 73 VAL B O 1
ATOM 1608 N N . GLU B 1 74 ? -3.646 4.445 -15.969 1 89.75 74 GLU B N 1
ATOM 1609 C CA . GLU B 1 74 ? -4.09 3.559 -17.047 1 89.75 74 GLU B CA 1
ATOM 1610 C C . GLU B 1 74 ? -4.609 2.236 -16.484 1 89.75 74 GLU B C 1
ATOM 1612 O O . GLU B 1 74 ? -4.078 1.725 -15.492 1 89.75 74 GLU B O 1
ATOM 1617 N N . GLU B 1 75 ? -5.625 1.652 -17.016 1 83.5 75 GLU B N 1
ATOM 1618 C CA . GLU B 1 75 ? -6.332 0.465 -16.547 1 83.5 75 GLU B CA 1
ATOM 1619 C C . GLU B 1 75 ? -5.363 -0.685 -16.281 1 83.5 75 GLU B C 1
ATOM 1621 O O . GLU B 1 75 ? -5.449 -1.354 -15.258 1 83.5 75 GLU B O 1
ATOM 1626 N N . ASP B 1 76 ? -4.391 -0.895 -17.141 1 81.62 76 ASP B N 1
ATOM 1627 C CA . ASP B 1 76 ? -3.471 -2.021 -16.984 1 81.62 76 ASP B CA 1
ATOM 1628 C C . ASP B 1 76 ? -2.078 -1.545 -16.578 1 81.62 76 ASP B C 1
ATOM 1630 O O . ASP B 1 76 ? -1.116 -2.314 -16.625 1 81.62 76 ASP B O 1
ATOM 1634 N N . GLY B 1 77 ? -2.104 -0.326 -16.141 1 87.56 77 GLY B N 1
ATOM 1635 C CA . GLY B 1 77 ? -0.798 0.247 -15.859 1 87.56 77 GLY B CA 1
ATOM 1636 C C . GLY B 1 77 ? -0.41 0.151 -14.398 1 87.56 77 GLY B C 1
ATOM 1637 O O . GLY B 1 77 ? -1.167 -0.382 -13.578 1 87.56 77 GLY B O 1
ATOM 1638 N N . LEU B 1 78 ? 0.819 0.56 -14.094 1 92.94 78 LEU B N 1
ATOM 1639 C CA . LEU B 1 78 ? 1.41 0.505 -12.766 1 92.94 78 LEU B CA 1
ATOM 1640 C C . LEU B 1 78 ? 1.639 1.909 -12.211 1 92.94 78 LEU B C 1
ATOM 1642 O O . LEU B 1 78 ? 2.406 2.092 -11.266 1 92.94 78 LEU B O 1
ATOM 1646 N N . TYR B 1 79 ? 1.085 2.861 -12.922 1 96 79 TYR B N 1
ATOM 1647 C CA . TYR B 1 79 ? 1.219 4.246 -12.484 1 96 79 TYR B CA 1
ATOM 1648 C C . TYR B 1 79 ? -0.005 4.688 -11.695 1 96 79 TYR B C 1
ATOM 1650 O O . TYR B 1 79 ? -1.141 4.504 -12.133 1 96 79 TYR B O 1
ATOM 1658 N N . PHE B 1 80 ? 0.237 5.273 -10.594 1 97.75 80 PHE B N 1
ATOM 1659 C CA . PHE B 1 80 ? -0.841 5.672 -9.703 1 97.75 80 PHE B CA 1
ATOM 1660 C C . PHE B 1 80 ? -0.621 7.09 -9.18 1 97.75 80 PHE B C 1
ATOM 1662 O O . PHE B 1 80 ? 0.521 7.535 -9.047 1 97.75 80 PHE B O 1
ATOM 1669 N N . VAL B 1 81 ? -1.723 7.785 -8.93 1 97.75 81 VAL B N 1
ATOM 1670 C CA . VAL B 1 81 ? -1.728 9.062 -8.211 1 97.75 81 VAL B CA 1
ATOM 1671 C C . VAL B 1 81 ? -2.557 8.938 -6.938 1 97.75 81 VAL B C 1
ATOM 1673 O O . VAL B 1 81 ? -3.721 8.539 -6.98 1 97.75 81 VAL B O 1
ATOM 1676 N N . VAL B 1 82 ? -1.939 9.273 -5.836 1 97.94 82 VAL B N 1
ATOM 1677 C CA . VAL B 1 82 ? -2.607 9.109 -4.551 1 97.94 82 VAL B CA 1
ATOM 1678 C C . VAL B 1 82 ? -2.697 10.461 -3.842 1 97.94 82 VAL B C 1
ATOM 1680 O O . VAL B 1 82 ? -1.72 11.211 -3.795 1 97.94 82 VAL B O 1
ATOM 1683 N N . THR B 1 83 ? -3.846 10.836 -3.402 1 97.81 83 THR B N 1
ATOM 1684 C CA . THR B 1 83 ? -4.074 12 -2.561 1 97.81 83 THR B CA 1
ATOM 1685 C C . THR B 1 83 ? -4.281 11.586 -1.106 1 97.81 83 THR B C 1
ATOM 1687 O O . THR B 1 83 ? -5.102 10.711 -0.815 1 97.81 83 THR B O 1
ATOM 1690 N N . LEU B 1 84 ? -3.543 12.211 -0.201 1 98.12 84 LEU B N 1
ATOM 1691 C CA . LEU B 1 84 ? -3.701 11.852 1.204 1 98.12 84 LEU B CA 1
ATOM 1692 C C . LEU B 1 84 ? -3.531 13.078 2.1 1 98.12 84 LEU B C 1
ATOM 1694 O O . LEU B 1 84 ? -2.984 14.094 1.67 1 98.12 84 LEU B O 1
ATOM 1698 N N . THR B 1 85 ? -4.082 13.008 3.242 1 97.62 85 THR B N 1
ATOM 1699 C CA . THR B 1 85 ? -3.906 14.023 4.281 1 97.62 85 THR B CA 1
ATOM 1700 C C . THR B 1 85 ? -3.107 13.453 5.453 1 97.62 85 THR B C 1
ATOM 1702 O O . THR B 1 85 ? -3.227 12.273 5.781 1 97.62 85 THR B O 1
ATOM 1705 N N . VAL B 1 86 ? -2.332 14.344 6.039 1 97.94 86 VAL B N 1
ATOM 1706 C CA . VAL B 1 86 ? -1.5 13.945 7.168 1 97.94 86 VAL B CA 1
ATOM 1707 C C . VAL B 1 86 ? -1.509 15.039 8.234 1 97.94 86 VAL B C 1
ATOM 1709 O O . VAL B 1 86 ? -1.12 16.172 7.969 1 97.94 86 VAL B O 1
ATOM 1712 N N . ARG B 1 87 ? -1.994 14.688 9.352 1 97 87 ARG B N 1
ATOM 1713 C CA . ARG B 1 87 ? -1.773 15.516 10.531 1 97 87 ARG B CA 1
ATOM 1714 C C . ARG B 1 87 ? -0.385 15.281 11.109 1 97 87 ARG B C 1
ATOM 1716 O O . ARG B 1 87 ? -0.012 14.141 11.398 1 97 87 ARG B O 1
ATOM 1723 N N . ASN B 1 88 ? 0.433 16.312 11.273 1 97.06 88 ASN B N 1
ATOM 1724 C CA . ASN B 1 88 ? 1.822 16.141 11.695 1 97.06 88 ASN B CA 1
ATOM 1725 C C . ASN B 1 88 ? 2.258 17.25 12.641 1 97.06 88 ASN B C 1
ATOM 1727 O O . ASN B 1 88 ? 1.522 18.219 12.852 1 97.06 88 ASN B O 1
ATOM 1731 N N . SER B 1 89 ? 3.43 17.062 13.258 1 96.06 89 SER B N 1
ATOM 1732 C CA . SER B 1 89 ? 4.016 18.047 14.172 1 96.06 89 SER B CA 1
ATOM 1733 C C . SER B 1 89 ? 5.539 18.047 14.086 1 96.06 89 SER B C 1
ATOM 1735 O O . SER B 1 89 ? 6.125 17.188 13.422 1 96.06 89 SER B O 1
ATOM 1737 N N . ASP B 1 90 ? 6.066 19.062 14.664 1 96.75 90 ASP B N 1
ATOM 1738 C CA . ASP B 1 90 ? 7.52 19.109 14.789 1 96.75 90 ASP B CA 1
ATOM 1739 C C . ASP B 1 90 ? 8.031 17.922 15.602 1 96.75 90 ASP B C 1
ATOM 1741 O O . ASP B 1 90 ? 7.523 17.641 16.688 1 96.75 90 ASP B O 1
ATOM 1745 N N . ARG B 1 91 ? 9.016 17.234 15.016 1 96.06 91 ARG B N 1
ATOM 1746 C CA . ARG B 1 91 ? 9.5 16.031 15.672 1 96.06 91 ARG B CA 1
ATOM 1747 C C . ARG B 1 91 ? 10.203 16.359 16.984 1 96.06 91 ARG B C 1
ATOM 1749 O O . ARG B 1 91 ? 10.133 15.586 17.953 1 96.06 91 ARG B O 1
ATOM 1756 N N . LYS B 1 92 ? 10.93 17.422 17.031 1 95.44 92 LYS B N 1
ATOM 1757 C CA . LYS B 1 92 ? 11.742 17.766 18.188 1 95.44 92 LYS B CA 1
ATOM 1758 C C . LYS B 1 92 ? 10.883 18.328 19.328 1 95.44 92 LYS B C 1
ATOM 1760 O O . LYS B 1 92 ? 11.07 17.969 20.484 1 95.44 92 LYS B O 1
ATOM 1765 N N . THR B 1 93 ? 9.891 19.141 19.016 1 94.38 93 THR B N 1
ATOM 1766 C CA . THR B 1 93 ? 9.172 19.875 20.047 1 94.38 93 THR B CA 1
ATOM 1767 C C . THR B 1 93 ? 7.746 19.359 20.188 1 94.38 93 THR B C 1
ATOM 1769 O O . THR B 1 93 ? 7.035 19.734 21.125 1 94.38 93 THR B O 1
ATOM 1772 N N . ASN B 1 94 ? 7.363 18.547 19.266 1 92.12 94 ASN B N 1
ATOM 1773 C CA . ASN B 1 94 ? 5.988 18.062 19.234 1 92.12 94 ASN B CA 1
ATOM 1774 C C . ASN B 1 94 ? 4.988 19.219 19.219 1 92.12 94 ASN B C 1
ATOM 1776 O O . ASN B 1 94 ? 3.955 19.156 19.891 1 92.12 94 ASN B O 1
ATOM 1780 N N . SER B 1 95 ? 5.344 20.219 18.703 1 90.56 95 SER B N 1
ATOM 1781 C CA . SER B 1 95 ? 4.527 21.422 18.547 1 90.56 95 SER B CA 1
ATOM 1782 C C . SER B 1 95 ? 4.348 21.781 17.078 1 90.56 95 SER B C 1
ATOM 1784 O O . SER B 1 95 ? 4.609 20.953 16.203 1 90.56 95 SER B O 1
ATOM 1786 N N . LYS B 1 96 ? 3.637 22.922 16.781 1 90.25 96 LYS B N 1
ATOM 1787 C CA . LYS B 1 96 ? 3.379 23.359 15.422 1 90.25 96 LYS B CA 1
ATOM 1788 C C . LYS B 1 96 ? 2.549 22.344 14.656 1 90.25 96 LYS B C 1
ATOM 1790 O O . LYS B 1 96 ? 2.938 21.906 13.57 1 90.25 96 LYS B O 1
ATOM 1795 N N . ASN B 1 97 ? 1.517 21.953 15.125 1 93.38 97 ASN B N 1
ATOM 1796 C CA . ASN B 1 97 ? 0.6 21 14.508 1 93.38 97 ASN B CA 1
ATOM 1797 C C . ASN B 1 97 ? 0.057 21.516 13.18 1 93.38 97 ASN B C 1
ATOM 1799 O O . ASN B 1 97 ? -0.218 22.719 13.047 1 93.38 97 ASN B O 1
ATOM 1803 N N . ALA B 1 98 ? -0.077 20.625 12.273 1 94.12 98 ALA B N 1
ATOM 1804 C CA . ALA B 1 98 ? -0.589 21 10.961 1 94.12 98 ALA B CA 1
ATOM 1805 C C . ALA B 1 98 ? -1.297 19.828 10.289 1 94.12 98 ALA B C 1
ATOM 1807 O O . ALA B 1 98 ? -1.038 18.672 10.617 1 94.12 98 ALA B O 1
ATOM 1808 N N . ILE B 1 99 ? -2.195 20.156 9.375 1 95.62 99 ILE B N 1
ATOM 1809 C CA . ILE B 1 99 ? -2.814 19.188 8.469 1 95.62 99 ILE B CA 1
ATOM 1810 C C . ILE B 1 99 ? -2.438 19.516 7.027 1 95.62 99 ILE B C 1
ATOM 1812 O O . ILE B 1 99 ? -2.77 20.594 6.52 1 95.62 99 ILE B O 1
ATOM 1816 N N . ASP B 1 100 ? -1.764 18.562 6.5 1 97.31 100 ASP B N 1
ATOM 1817 C CA . ASP B 1 100 ? -1.28 18.781 5.141 1 97.31 100 ASP B CA 1
ATOM 1818 C C . ASP B 1 100 ? -1.882 17.766 4.168 1 97.31 100 ASP B C 1
ATOM 1820 O O . ASP B 1 100 ? -2.029 16.594 4.504 1 97.31 100 ASP B O 1
ATOM 1824 N N . THR B 1 101 ? -2.23 18.203 2.986 1 97.56 101 THR B N 1
ATOM 1825 C CA . THR B 1 101 ? -2.654 17.344 1.887 1 97.56 101 THR B CA 1
ATOM 1826 C C . THR B 1 101 ? -1.536 17.188 0.859 1 97.56 101 THR B C 1
ATOM 1828 O O . THR B 1 101 ? -0.928 18.188 0.444 1 97.56 101 THR B O 1
ATOM 1831 N N . MET B 1 102 ? -1.24 16 0.506 1 98 102 MET B N 1
ATOM 1832 C CA . MET B 1 102 ? -0.217 15.734 -0.503 1 98 102 MET B CA 1
ATOM 1833 C C . MET B 1 102 ? -0.771 14.867 -1.629 1 98 102 MET B C 1
ATOM 1835 O O . MET B 1 102 ? -1.596 13.984 -1.391 1 98 102 MET B O 1
ATOM 1839 N N . ILE B 1 103 ? -0.357 15.156 -2.822 1 98.5 103 ILE B N 1
ATOM 1840 C CA . ILE B 1 103 ? -0.605 14.328 -3.998 1 98.5 103 ILE B CA 1
ATOM 1841 C C . ILE B 1 103 ? 0.699 13.688 -4.461 1 98.5 103 ILE B C 1
ATOM 1843 O O . ILE B 1 103 ? 1.652 14.383 -4.816 1 98.5 103 ILE B O 1
ATOM 1847 N N . LEU B 1 104 ? 0.79 12.375 -4.414 1 98.62 104 LEU B N 1
ATOM 1848 C CA . LEU B 1 104 ? 1.974 11.609 -4.793 1 98.62 104 LEU B CA 1
ATOM 1849 C C . LEU B 1 104 ? 1.712 10.789 -6.051 1 98.62 104 LEU B C 1
ATOM 1851 O O . LEU B 1 104 ? 0.634 10.211 -6.207 1 98.62 104 LEU B O 1
ATOM 1855 N N . A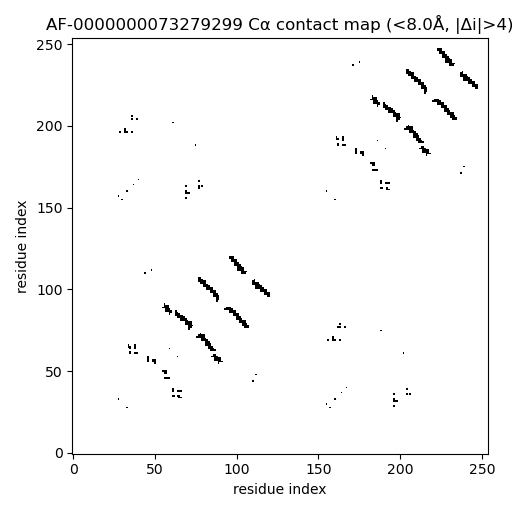LA B 1 105 ? 2.658 10.742 -6.93 1 98.25 105 ALA B N 1
ATOM 1856 C CA . ALA B 1 105 ? 2.623 9.875 -8.102 1 98.25 105 ALA B CA 1
ATOM 1857 C C . ALA B 1 105 ? 3.572 8.688 -7.938 1 98.25 105 ALA B C 1
ATOM 1859 O O . ALA B 1 105 ? 4.746 8.867 -7.602 1 98.25 105 ALA B O 1
ATOM 1860 N N . SER B 1 106 ? 3.068 7.508 -8.008 1 97.75 106 SER B N 1
ATOM 1861 C CA . SER B 1 106 ? 3.873 6.289 -8.047 1 97.75 106 SER B CA 1
ATOM 1862 C C . SER B 1 106 ? 4.176 5.867 -9.477 1 97.75 106 SER B C 1
ATOM 1864 O O . SER B 1 106 ? 3.266 5.508 -10.227 1 97.75 106 SER B O 1
ATOM 1866 N N . THR B 1 107 ? 5.379 5.816 -9.867 1 96.19 107 THR B N 1
ATOM 1867 C CA . THR B 1 107 ? 5.836 5.438 -11.203 1 96.19 107 THR B CA 1
ATOM 1868 C C . THR B 1 107 ? 6.875 4.324 -11.117 1 96.19 107 THR B C 1
ATOM 1870 O O . THR B 1 107 ? 7.176 3.822 -10.039 1 96.19 107 THR B O 1
ATOM 1873 N N . SER B 1 108 ? 7.387 3.928 -12.273 1 92.06 108 SER B N 1
ATOM 1874 C CA . SER B 1 108 ? 8.383 2.867 -12.328 1 92.06 108 SER B CA 1
ATOM 1875 C C . SER B 1 108 ? 9.688 3.303 -11.664 1 92.06 108 SER B C 1
ATOM 1877 O O . SER B 1 108 ? 10.484 2.465 -11.234 1 92.06 108 SER B O 1
ATOM 1879 N N . ASP B 1 109 ? 9.914 4.598 -11.578 1 93.75 109 ASP B N 1
ATOM 1880 C CA . ASP B 1 109 ? 11.156 5.113 -11.016 1 93.75 109 ASP B CA 1
ATOM 1881 C C . ASP B 1 109 ? 10.992 5.457 -9.539 1 93.75 109 ASP B C 1
ATOM 1883 O O . ASP B 1 109 ? 11.961 5.816 -8.867 1 93.75 109 ASP B O 1
ATOM 1887 N N . GLY B 1 110 ? 9.859 5.301 -8.984 1 95.19 110 GLY B N 1
ATOM 1888 C CA . GLY B 1 110 ? 9.633 5.574 -7.574 1 95.19 110 GLY B CA 1
ATOM 1889 C C . GLY B 1 110 ? 8.469 6.52 -7.328 1 95.19 110 GLY B C 1
ATOM 1890 O O . GLY B 1 110 ? 7.59 6.664 -8.18 1 95.19 110 GLY B O 1
ATOM 1891 N N . ILE B 1 111 ? 8.375 7.059 -6.109 1 97.75 111 ILE B N 1
ATOM 1892 C CA . ILE B 1 111 ? 7.289 7.941 -5.707 1 97.75 111 ILE B CA 1
ATOM 1893 C C . ILE B 1 111 ? 7.73 9.398 -5.828 1 97.75 111 ILE B C 1
ATOM 1895 O O . ILE B 1 111 ? 8.836 9.75 -5.422 1 97.75 111 ILE B O 1
ATOM 1899 N N . HIS B 1 112 ? 6.863 10.266 -6.438 1 97.94 112 HIS B N 1
ATOM 1900 C CA . HIS B 1 112 ? 7.117 11.68 -6.648 1 97.94 112 HIS B CA 1
ATOM 1901 C C . HIS B 1 112 ? 6.004 12.539 -6.055 1 97.94 112 HIS B C 1
ATOM 1903 O O . HIS B 1 112 ? 4.828 12.188 -6.156 1 97.94 112 HIS B O 1
ATOM 1909 N N . VAL B 1 113 ? 6.387 13.719 -5.551 1 98.25 113 VAL B N 1
ATOM 1910 C CA . VAL B 1 113 ? 5.398 14.664 -5.047 1 98.25 113 VAL B CA 1
ATOM 1911 C C . VAL B 1 113 ? 4.871 15.523 -6.199 1 98.25 113 VAL B C 1
ATOM 1913 O O . VAL B 1 113 ? 5.645 16.172 -6.898 1 98.25 113 VAL B O 1
ATOM 1916 N N . ILE B 1 114 ? 3.65 15.539 -6.434 1 98 114 ILE B N 1
ATOM 1917 C CA . ILE B 1 114 ? 3.012 16.328 -7.484 1 98 114 ILE B CA 1
ATOM 1918 C C . ILE B 1 114 ? 2.514 17.641 -6.91 1 98 114 ILE B C 1
ATOM 1920 O O . ILE B 1 114 ? 2.605 18.688 -7.562 1 98 114 ILE B O 1
ATOM 1924 N N . ASP B 1 115 ? 1.884 17.609 -5.746 1 97.31 115 ASP B N 1
ATOM 1925 C CA . ASP B 1 115 ? 1.323 18.797 -5.109 1 97.31 115 ASP B CA 1
ATOM 1926 C C . ASP B 1 115 ? 1.33 18.656 -3.588 1 97.31 115 ASP B C 1
ATOM 1928 O O . ASP B 1 115 ? 1.341 17.547 -3.061 1 97.31 115 ASP B O 1
ATOM 1932 N N . PHE B 1 116 ? 1.373 19.734 -2.943 1 97.38 116 PHE B N 1
ATOM 1933 C CA . PHE B 1 116 ? 1.366 19.828 -1.488 1 97.38 116 PHE B CA 1
ATOM 1934 C C . PHE B 1 116 ? 0.617 21.062 -1.027 1 97.38 116 PHE B C 1
ATOM 1936 O O . PHE B 1 116 ? 0.907 22.172 -1.48 1 97.38 116 PHE B O 1
ATOM 1943 N N . LYS B 1 117 ? -0.368 20.844 -0.245 1 92.62 117 LYS B N 1
ATOM 1944 C CA . LYS B 1 117 ? -1.156 21.953 0.288 1 92.62 117 LYS B CA 1
ATOM 1945 C C . LYS B 1 117 ? -1.179 21.922 1.814 1 92.62 117 LYS B C 1
ATOM 1947 O O . LYS B 1 117 ? -1.5 20.906 2.418 1 92.62 117 LYS B O 1
ATOM 1952 N N . HIS B 1 118 ? -0.843 22.938 2.379 1 87.88 118 HIS B N 1
ATOM 1953 C CA . HIS B 1 118 ? -0.794 23.078 3.83 1 87.88 118 HIS B CA 1
ATOM 1954 C C . HIS B 1 118 ? -2.004 23.844 4.352 1 87.88 118 HIS B C 1
ATOM 1956 O O . HIS B 1 118 ? -2.406 24.859 3.762 1 87.88 118 HIS B O 1
ATOM 1962 N N . ILE B 1 119 ? -2.715 23.328 5.324 1 74.75 119 ILE B N 1
ATOM 1963 C CA . ILE B 1 119 ? -3.76 24.047 6.035 1 74.75 119 ILE B CA 1
ATOM 1964 C C . ILE B 1 119 ? -3.381 24.203 7.504 1 74.75 119 ILE B C 1
ATOM 1966 O O . ILE B 1 119 ? -3.025 23.219 8.164 1 74.75 119 ILE B O 1
ATOM 1970 N N . ASP B 1 120 ? -3.271 25.516 7.941 1 67.25 120 ASP B N 1
ATOM 1971 C CA . ASP B 1 120 ? -3.016 25.734 9.359 1 67.25 120 ASP B CA 1
ATOM 1972 C C . ASP B 1 120 ? -4.215 25.297 10.203 1 67.25 120 ASP B C 1
ATOM 1974 O O . ASP B 1 120 ? -5.363 25.484 9.805 1 67.25 120 ASP B O 1
ATOM 1978 N N . GLU B 1 121 ? -3.971 24.328 11.062 1 64.38 121 GLU B N 1
ATOM 1979 C CA . GLU B 1 121 ? -5.055 24.031 11.992 1 64.38 121 GLU B CA 1
ATOM 1980 C C . GLU B 1 121 ? -5.422 25.266 12.812 1 64.38 121 GLU B C 1
ATOM 1982 O O . GLU B 1 121 ? -4.543 26.016 13.25 1 64.38 121 GLU B O 1
ATOM 1987 N N . PRO B 1 122 ? -6.73 25.797 12.719 1 54.59 122 PRO B N 1
ATOM 1988 C CA . PRO B 1 122 ? -7.133 27 13.461 1 54.59 122 PRO B CA 1
ATOM 1989 C C . PRO B 1 122 ? -6.723 26.938 14.93 1 54.59 122 PRO B C 1
ATOM 1991 O O . PRO B 1 122 ? -6.812 25.891 15.562 1 54.59 122 PRO B O 1
ATOM 1994 N N . THR B 1 123 ? -5.652 27.547 15.359 1 49.31 123 THR B N 1
ATOM 1995 C CA . THR B 1 123 ? -5.43 27.734 16.781 1 49.31 123 THR B CA 1
ATOM 1996 C C . THR B 1 123 ? -6.715 28.172 17.484 1 49.31 123 THR B C 1
ATOM 1998 O O . THR B 1 123 ? -7.41 29.078 17 1 49.31 123 THR B O 1
ATOM 2001 N N . CYS B 1 124 ? -7.363 27.234 18.109 1 41.16 124 CYS B N 1
ATOM 2002 C CA . CYS B 1 124 ? -8.43 27.734 18.969 1 41.16 124 CYS B CA 1
ATOM 2003 C C . CYS B 1 124 ? -7.992 29.016 19.688 1 41.16 124 CYS B C 1
ATOM 2005 O O . CYS B 1 124 ? -7.094 28.969 20.531 1 41.16 124 CYS B O 1
ATOM 2007 N N . LYS B 1 125 ? -7.898 30.141 19.031 1 39.16 125 LYS B N 1
ATOM 2008 C CA . LYS B 1 125 ? -7.793 31.375 19.797 1 39.16 125 LYS B CA 1
ATOM 2009 C C . LYS B 1 125 ? -8.812 31.406 20.938 1 39.16 125 LYS B C 1
ATOM 2011 O O . LYS B 1 125 ? -10.008 31.266 20.703 1 39.16 125 LYS B O 1
ATOM 2016 N N . THR B 1 126 ? -8.5 30.734 22.125 1 36.38 126 THR B N 1
ATOM 2017 C CA . THR B 1 126 ? -9.281 31.125 23.297 1 36.38 126 THR B CA 1
ATOM 2018 C C . THR B 1 126 ? -9.641 32.625 23.219 1 36.38 126 THR B C 1
ATOM 2020 O O . THR B 1 126 ? -8.758 33.469 23.188 1 36.38 126 THR B O 1
ATOM 2023 N N . ILE B 1 127 ? -10.875 32.781 22.812 1 30.88 127 ILE B N 1
ATOM 2024 C CA . ILE B 1 127 ? -11.477 34.062 23.141 1 30.88 127 ILE B CA 1
ATOM 2025 C C . ILE B 1 127 ? -11.43 34.281 24.656 1 30.88 127 ILE B C 1
ATOM 2027 O O . ILE B 1 127 ? -11.789 33.375 25.422 1 30.88 127 ILE B O 1
#

Secondary structure (DSSP, 8-state):
-HHHHHHHHHHHHHHHT-------------HHHHHHHHHHHTHHHHHHHHHHHHTS-EEEEEEEEEEEEEEESSTT-S-EEEEEEEEEEETTTS-S-EEEEEEEEEETTEEEEEEEEEEE-------/-HHHHHHHHHHHHHHHT-------------HHHHHHHHHHHTHHHHHHHHHHHHTS-EEEEEEEEEEEEEEESSTT-S-EEEEEEEEEEETTTS-S-EEEEEEEEEETTEEEEEEEEEEE-------

Foldseek 3Di:
DVVVVVVVVVVVVVVVPPPVDCPPCPVPPPQLVVFLVVCVVCVVVVQVVVCVVVVAGKDFHSVFKGWDDKDDPDPPDPKIKTKMKGWMAGPVPRDQTWIKIWIWIQDPVGIDTDDIDTDRDPPPPPD/DVVVVVVVVVVVVVVVPPPPDCPPCPVPPPQLVVFLVVCVVCVVVVQVVVCVVVVAGKDFHSVFKGWDDKDDPDPPDDKIKTKMKGWMAGPVPRDQTWIKIWIWIQDPVGIDTDDIDTDRDPPPPPD

Nearest PDB structures (foldseek):
  1jb4-assembly1_B  TM=4.339E-01  e=2.388E+00  Rattus norvegicus
  1gy5-assembly1_A  TM=4.324E-01  e=2.529E+00  Homo sapiens
  1gy6-assembly1_B  TM=4.321E-01  e=2.529E+00  Rattus norvegicus
  1jb2-assembly1_B  TM=4.390E-01  e=4.011E+00  Rattus norvegicus
  1jb5-assembly1_B  TM=4.494E-01  e=6.362E+00  Rattus norvegicus

Solvent-accessible surface area (backbone atoms only — not comparable to full-atom values): 14752 Å² total; per-residue (Å²): 115,67,68,60,47,51,54,52,52,50,54,58,53,56,64,67,62,65,58,84,74,82,68,76,72,61,70,73,76,56,60,65,46,52,43,45,49,52,49,57,76,41,38,66,60,51,42,51,51,48,20,64,74,69,72,44,65,48,40,68,54,63,93,38,44,46,75,75,44,69,42,65,77,40,95,88,53,79,36,35,41,37,34,32,38,37,38,34,24,32,54,87,74,67,39,80,62,34,40,32,39,37,31,36,35,37,45,98,89,43,78,44,80,75,46,75,46,80,43,79,57,78,68,79,68,79,124,115,67,69,60,48,51,54,51,52,51,54,58,54,55,64,66,61,65,59,84,74,83,66,78,71,62,70,73,77,55,60,66,46,54,42,46,50,52,50,57,75,42,38,67,62,52,43,50,52,47,20,63,75,69,73,46,64,47,40,69,54,64,92,38,43,46,76,76,45,68,42,64,77,41,97,90,53,79,36,34,41,36,34,30,38,37,36,34,22,33,55,88,74,67,40,78,61,34,39,33,40,38,31,37,36,37,45,99,90,43,78,42,81,76,47,76,46,79,43,80,58,78,69,78,70,80,123

InterPro domains:
  IPR024984 Protein of unknown function DUF3888 [PF13027] (34-120)

Radius of gyration: 25.89 Å; Cα contacts (8 Å, |Δi|>4): 363; chains: 2; bounding box: 78×70×46 Å

Organism: Clostridium novyi (strain NT) (NCBI:txid386415)

pLDDT: mean 81.96, std 21.47, range [30.83, 98.62]

Sequence (254 aa):
MKKIIVEFMSILLIIFFINPIAFALEKDMDKDAYNDFLITLLGSNIVSTLNEYYGEPRVFNLKGAKILEIKKVEEDGLYFVVTLTVRNSDRKTNSKNAIDTMILASTSDGIHVIDFKHIDEPTCKTIMKKIIVEFMSILLIIFFINPIAFALEKDMDKDAYNDFLITLLGSNIVSTLNEYYGEPRVFNLKGAKILEIKKVEEDGLYFVVTLTVRNSDRKTNSKNAIDTMILASTSDGIHVIDFKHIDEPTCKTI